Protein AF-A0AAD3GZ61-F1 (afdb_monomer)

Sequence (279 aa):
MMTRSLYNKEYIDSCNPDFYNAEEDMDNTIGTYSTNYALFAVCMFFAIKFASCPTNKKSGNIQQSSKKPALFNKYLIAFFAFTALSFGVAGIGHQILERTSDKARVPIETSSFVLANFASIALMLMIFAFTDIRPKKTLFWKKIVWYLGVIIMVAAIAATIVTNRIIPSSAVNALLQLIAFVLLIFTGKKDVENRFHYNTKIAGFAVTLLSVAVFGGFASACFDYENCFEECPFPLDFNLNAVFHVIYLVGVGILGWSEIVSPSSVFLEDDVSNSEFDA

Secondary structure (DSSP, 8-state):
-----SS-HHHHHH--GGG--GGG-TTSSHHHHHHHHHHHHHHHHHHHHHHHS-TT---TT-----HHHHHHHHHHHHHHHHHHHHHHHHHHHHHHTTSS-HHHHHHHHHHHHHHHHHHHHHHHHHHHHHTT--SSSS-HHHHHHHHHHHHHHHHHHHHHHHH--SHHHHHHHHHHHHHHHHHHHHHGGG-STTHHHHHHHHHHHHHHHHHHHHHHHHHHHHT-TTTTTTT--S-TT--HHHHHHHHHHHHHHHHHHHHHHS-HHHHHHHHHHHHTS--

Radius of gyration: 21.35 Å; Cα contacts (8 Å, |Δi|>4): 319; chains: 1; bounding box: 59×33×68 Å

Mean predicted aligned error: 7.85 Å

InterPro domains:
  IPR054235 Protein of unknown function DUF6962 [PF22285] (34-255)

Foldseek 3Di:
DPFQQLDDVVCLVPVDCVSDDPLSHNCQGPLNLVLLQLLLVLLVVLLCVLVVPPPDPCPPPDPQPQVLLVQLSVLSSQLSNLRNVLSNLSSVLSHCSNPDDPVVNLVSNLSSLLSNLSSLVSLLSSLCSLLVLDCPPDDPVSNVVVVVLVVLSVVLNVCCVVVVDNVVSLVSSLVSLVVSLVSLVVRQPPDDVCNVLSVLLSVLSVLLSVLSCQCVVQVCLLVPSVVSSPVRPDDVSDSSSSVSSVSNSSSVNSNSVSCVVPNSSVVSSVVVVVVVVPD

Solvent-accessible surface area (backbone atoms only — not comparable to full-atom values): 14964 Å² total; per-residue (Å²): 131,83,79,74,63,57,52,54,62,68,20,68,78,62,62,41,73,90,52,62,52,84,85,46,42,67,67,58,35,73,60,32,24,52,36,21,43,51,37,16,53,56,26,38,52,45,19,52,51,58,70,68,50,70,95,68,75,74,60,92,82,66,90,77,84,62,69,58,38,64,53,28,52,51,22,50,28,44,18,26,40,27,40,8,52,12,28,38,40,40,18,50,36,33,62,48,56,73,75,54,64,72,84,66,46,56,63,39,52,52,49,16,52,50,28,44,49,50,13,50,49,21,46,47,53,23,45,26,51,72,68,66,37,34,85,76,94,46,60,72,68,38,30,49,54,44,52,51,53,52,50,54,50,54,49,30,48,52,46,30,70,74,66,75,41,62,64,71,34,50,54,51,47,51,52,49,50,50,51,43,50,53,54,46,70,73,62,62,79,81,49,76,93,52,38,68,51,52,51,40,36,52,48,10,51,50,34,36,52,47,18,52,49,55,40,66,72,41,43,70,34,62,67,26,71,92,61,62,31,73,73,29,93,58,65,82,85,57,59,62,68,30,50,27,39,49,39,29,41,52,9,53,47,38,31,51,51,30,44,71,77,51,48,69,46,59,67,56,54,63,60,55,72,60,60,74,77,78,118

Nearest PDB structures (foldseek):
  8qah-assembly2_B  TM=2.442E-01  e=5.666E+00  synthetic construct

Structure (mmCIF, N/CA/C/O backbone):
data_AF-A0AAD3GZ61-F1
#
_entry.id   AF-A0AAD3GZ61-F1
#
loop_
_atom_site.group_PDB
_atom_site.id
_atom_site.type_symbol
_atom_site.label_atom_id
_atom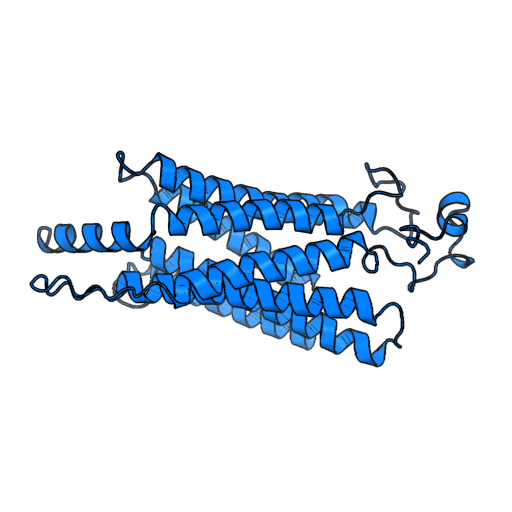_site.label_alt_id
_atom_site.label_comp_id
_atom_site.label_asym_id
_atom_site.label_entity_id
_atom_site.label_seq_id
_atom_site.pdbx_PDB_ins_code
_atom_site.Cartn_x
_atom_site.Cartn_y
_atom_site.Cartn_z
_atom_site.occupancy
_atom_site.B_iso_or_equiv
_atom_site.auth_seq_id
_atom_site.auth_comp_id
_atom_site.auth_asym_id
_atom_site.auth_atom_id
_atom_site.pdbx_PDB_model_num
ATOM 1 N N . MET A 1 1 ? -1.750 -4.654 -30.881 1.00 36.09 1 MET A N 1
ATOM 2 C CA . MET A 1 1 ? -0.757 -4.259 -29.861 1.00 36.09 1 MET A CA 1
ATOM 3 C C . MET A 1 1 ? 0.028 -5.506 -29.528 1.00 36.09 1 MET A C 1
ATOM 5 O O . MET A 1 1 ? -0.598 -6.477 -29.127 1.00 36.09 1 MET A O 1
ATOM 9 N N . MET A 1 2 ? 1.334 -5.528 -29.796 1.00 33.84 2 MET A N 1
ATOM 10 C CA . MET A 1 2 ? 2.179 -6.617 -29.307 1.00 33.84 2 MET A CA 1
ATOM 11 C C . MET A 1 2 ? 2.242 -6.486 -27.785 1.00 33.84 2 MET A C 1
ATOM 13 O O . MET A 1 2 ? 2.539 -5.407 -27.278 1.00 33.84 2 MET A O 1
ATOM 17 N N . THR A 1 3 ? 1.879 -7.540 -27.060 1.00 43.75 3 THR A N 1
ATOM 18 C CA . THR A 1 3 ? 2.156 -7.655 -25.627 1.00 43.75 3 THR A CA 1
ATOM 19 C C . THR A 1 3 ? 3.672 -7.615 -25.474 1.00 43.75 3 THR A C 1
ATOM 21 O O . THR A 1 3 ? 4.335 -8.552 -25.917 1.00 43.75 3 THR A O 1
ATOM 24 N N . ARG A 1 4 ? 4.223 -6.512 -24.946 1.00 41.78 4 ARG A N 1
ATOM 25 C CA . ARG A 1 4 ? 5.653 -6.409 -24.625 1.00 41.78 4 ARG A CA 1
ATOM 26 C C . ARG A 1 4 ? 6.046 -7.643 -23.811 1.00 41.78 4 ARG A C 1
ATOM 28 O O . ARG A 1 4 ? 5.414 -7.928 -22.793 1.00 41.78 4 ARG A O 1
ATOM 35 N N . SER A 1 5 ? 7.033 -8.386 -24.308 1.00 48.53 5 SER A N 1
ATOM 36 C CA . SER A 1 5 ? 7.753 -9.367 -23.499 1.00 48.53 5 SER A CA 1
ATOM 37 C C . SER A 1 5 ? 8.317 -8.622 -22.292 1.00 48.53 5 SER A C 1
ATOM 39 O O . SER A 1 5 ? 8.795 -7.503 -22.456 1.00 48.53 5 SER A O 1
ATOM 41 N N . LEU A 1 6 ? 8.241 -9.210 -21.095 1.00 54.38 6 LEU A N 1
ATOM 42 C CA . LEU A 1 6 ? 8.795 -8.622 -19.864 1.00 54.38 6 LEU A CA 1
ATOM 43 C C . LEU A 1 6 ? 10.321 -8.418 -19.931 1.00 54.38 6 LEU A C 1
ATOM 45 O O . LEU A 1 6 ? 10.886 -7.813 -19.031 1.00 54.38 6 LEU A O 1
ATOM 49 N N . TYR A 1 7 ? 10.964 -8.936 -20.982 1.00 60.16 7 TYR A N 1
ATOM 50 C CA . TYR A 1 7 ? 12.404 -8.945 -21.170 1.00 60.16 7 TYR A CA 1
ATOM 51 C C . TYR A 1 7 ? 12.783 -8.812 -22.639 1.00 60.16 7 TYR A C 1
ATOM 53 O O . TYR A 1 7 ? 12.126 -9.416 -23.507 1.00 60.16 7 TYR A O 1
ATOM 61 N N . ASN A 1 8 ? 13.930 -8.171 -22.877 1.00 68.00 8 ASN A N 1
ATOM 62 C CA . ASN A 1 8 ? 14.708 -8.403 -24.082 1.00 68.00 8 ASN A CA 1
ATOM 63 C C . ASN A 1 8 ? 15.184 -9.860 -24.057 1.00 68.00 8 ASN A C 1
ATOM 65 O O . ASN A 1 8 ? 16.065 -10.235 -23.280 1.00 68.00 8 ASN A O 1
ATOM 69 N N . LYS A 1 9 ? 14.586 -10.699 -24.902 1.00 71.75 9 LYS A N 1
ATOM 70 C CA . LYS A 1 9 ? 14.937 -12.117 -24.975 1.00 71.75 9 LYS A CA 1
ATOM 71 C C . LYS A 1 9 ? 16.412 -12.323 -25.335 1.00 71.75 9 LYS A C 1
ATOM 73 O O . LYS A 1 9 ? 17.028 -13.247 -24.827 1.00 71.75 9 LYS A O 1
ATOM 78 N N . GLU A 1 10 ? 16.995 -11.437 -26.140 1.00 75.50 10 GLU A N 1
ATOM 79 C CA . GLU A 1 10 ? 18.418 -11.500 -26.490 1.00 75.50 10 GLU A CA 1
ATOM 80 C C . GLU A 1 10 ? 19.308 -11.202 -25.280 1.00 75.50 10 GLU A C 1
ATOM 82 O O . GLU A 1 10 ? 20.333 -11.857 -25.103 1.00 75.50 10 GLU A O 1
ATOM 87 N N . TYR A 1 11 ? 18.895 -10.276 -24.410 1.00 75.25 11 TYR A N 1
ATOM 88 C CA . TYR A 1 11 ? 19.586 -10.008 -23.149 1.00 75.25 11 TYR A CA 1
ATOM 89 C C . TYR A 1 11 ? 19.505 -11.199 -22.192 1.00 75.25 11 TYR A C 1
ATOM 91 O O . TYR A 1 11 ? 20.539 -11.616 -21.685 1.00 75.25 11 TYR A O 1
ATOM 99 N N . ILE A 1 12 ? 18.318 -11.794 -22.004 1.00 72.50 12 ILE A N 1
ATOM 100 C CA . ILE A 1 12 ? 18.162 -13.025 -21.209 1.00 72.50 12 ILE A CA 1
ATOM 101 C C . ILE A 1 12 ? 19.075 -14.127 -21.738 1.00 72.50 12 ILE A C 1
ATOM 103 O O . ILE A 1 12 ? 19.827 -14.738 -20.984 1.00 72.50 12 ILE A O 1
ATOM 107 N N . ASP A 1 13 ? 18.959 -14.416 -23.036 1.00 78.00 13 ASP A N 1
ATOM 108 C CA . ASP A 1 13 ? 19.548 -15.618 -23.619 1.00 78.00 13 ASP A CA 1
ATOM 109 C C . ASP A 1 13 ? 21.084 -15.517 -23.650 1.00 78.00 13 ASP A C 1
ATOM 111 O O . ASP A 1 13 ? 21.772 -16.538 -23.682 1.00 78.00 13 ASP A O 1
ATOM 115 N N . SER A 1 14 ? 21.633 -14.296 -23.638 1.00 81.50 14 SER A N 1
ATOM 116 C CA . SER A 1 14 ? 23.075 -14.048 -23.739 1.00 81.50 14 SER A CA 1
ATOM 117 C C . SER A 1 14 ? 23.728 -13.476 -22.483 1.00 81.50 14 SER A C 1
ATOM 119 O O . SER A 1 14 ? 24.957 -13.479 -22.414 1.00 81.50 14 SER A O 1
ATOM 121 N N . CYS A 1 15 ? 22.952 -12.963 -21.520 1.00 78.69 15 CYS A N 1
ATOM 122 C CA . CYS A 1 15 ? 23.453 -12.212 -20.364 1.00 78.69 15 CYS A CA 1
ATOM 123 C C . CYS A 1 15 ? 24.379 -11.037 -20.768 1.00 78.69 15 CYS A C 1
ATOM 125 O O . CYS A 1 15 ? 25.223 -10.591 -19.990 1.00 78.69 15 CYS A O 1
ATOM 127 N N . ASN A 1 16 ? 24.282 -10.536 -22.007 1.00 80.88 16 ASN A N 1
ATOM 128 C CA . ASN A 1 16 ? 25.190 -9.503 -22.493 1.00 80.88 16 ASN A CA 1
ATOM 129 C C . ASN A 1 16 ? 24.620 -8.102 -22.198 1.00 80.88 16 ASN A C 1
ATOM 131 O O . ASN A 1 16 ? 23.601 -7.746 -22.793 1.00 80.88 16 ASN A O 1
ATOM 135 N N . PRO A 1 17 ? 25.280 -7.275 -21.362 1.00 75.44 17 PRO A N 1
ATOM 136 C CA . PRO A 1 17 ? 24.829 -5.920 -21.039 1.00 75.44 17 PRO A CA 1
ATOM 137 C C . PRO A 1 17 ? 24.641 -5.008 -22.259 1.00 75.44 17 PRO A C 1
ATOM 139 O O . PRO A 1 17 ? 23.865 -4.063 -22.172 1.00 75.44 17 PRO A O 1
ATOM 142 N N . ASP A 1 18 ? 25.256 -5.304 -23.408 1.00 78.19 18 ASP A N 1
ATOM 143 C CA . ASP A 1 18 ? 25.029 -4.556 -24.653 1.00 78.19 18 ASP A CA 1
ATOM 144 C C . ASP A 1 18 ? 23.584 -4.674 -25.178 1.00 78.19 18 ASP A C 1
ATOM 146 O O . ASP A 1 18 ? 23.121 -3.805 -25.916 1.00 78.19 18 ASP A O 1
ATOM 150 N N . PHE A 1 19 ? 22.858 -5.732 -24.797 1.00 74.44 19 PHE A N 1
ATOM 151 C CA . PHE A 1 19 ? 21.439 -5.910 -25.124 1.00 74.44 19 PHE A CA 1
ATOM 152 C C . PHE A 1 19 ? 20.500 -5.386 -24.030 1.00 74.44 19 PHE A C 1
ATOM 154 O O . PHE A 1 19 ? 19.278 -5.429 -24.202 1.00 74.44 19 PHE A O 1
ATOM 161 N N . TYR A 1 20 ? 21.032 -4.895 -22.905 1.00 68.50 20 TYR A N 1
ATOM 162 C CA . TYR A 1 20 ? 20.205 -4.312 -21.856 1.00 68.50 20 TYR A CA 1
ATOM 163 C C . TYR A 1 20 ? 19.557 -3.018 -22.356 1.00 68.50 20 TYR A C 1
ATOM 165 O O . TYR A 1 20 ? 20.234 -2.070 -22.757 1.00 68.50 20 TYR A O 1
ATOM 173 N N . ASN A 1 21 ? 18.229 -2.967 -22.291 1.00 66.88 21 ASN A N 1
ATOM 174 C CA . ASN A 1 21 ? 17.459 -1.775 -22.598 1.00 66.88 21 ASN A CA 1
ATOM 175 C C . AS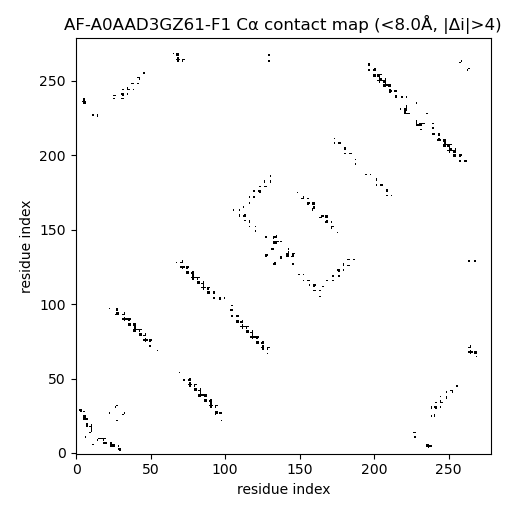N A 1 21 ? 16.613 -1.385 -21.382 1.00 66.88 21 ASN A C 1
ATOM 177 O O . ASN A 1 21 ? 15.625 -2.046 -21.068 1.00 66.88 21 ASN A O 1
ATOM 181 N N . ALA A 1 22 ? 16.965 -0.274 -20.731 1.00 62.12 22 ALA A N 1
ATOM 182 C CA . ALA A 1 22 ? 16.217 0.264 -19.593 1.00 62.12 22 ALA A CA 1
ATOM 183 C C . ALA A 1 22 ? 14.768 0.673 -19.947 1.00 62.12 22 ALA A C 1
ATOM 185 O O . ALA A 1 22 ? 13.943 0.874 -19.058 1.00 62.12 22 ALA A O 1
ATOM 186 N N . GLU A 1 23 ? 14.430 0.801 -21.234 1.00 57.06 23 GLU A N 1
ATOM 187 C CA . GLU A 1 23 ? 13.058 1.052 -21.697 1.00 57.06 23 GLU A CA 1
ATOM 188 C C . GLU A 1 23 ? 12.176 -0.214 -21.711 1.00 57.06 23 GLU A C 1
ATOM 190 O O . GLU A 1 23 ? 10.945 -0.111 -21.822 1.00 57.06 23 GLU A O 1
ATOM 195 N N . GLU A 1 24 ? 12.789 -1.396 -21.586 1.00 58.47 24 GLU A N 1
ATOM 196 C CA . GLU A 1 24 ? 12.140 -2.714 -21.492 1.00 58.47 24 GLU A CA 1
ATOM 197 C C . GLU A 1 24 ? 12.058 -3.234 -20.046 1.00 58.47 24 GLU A C 1
ATOM 199 O O . GLU A 1 24 ? 11.751 -4.400 -19.820 1.00 58.47 24 GLU A O 1
ATOM 204 N N . ASP A 1 25 ? 12.295 -2.356 -19.068 1.00 63.78 25 ASP A N 1
ATOM 205 C CA . ASP A 1 25 ? 12.230 -2.659 -17.637 1.00 63.78 25 ASP A CA 1
ATOM 206 C C . ASP A 1 25 ? 10.854 -3.232 -17.226 1.00 63.78 25 ASP A C 1
ATOM 208 O O . ASP A 1 25 ? 9.797 -2.775 -17.690 1.00 63.78 25 ASP A O 1
ATOM 212 N N . MET A 1 26 ? 10.868 -4.227 -16.330 1.00 57.66 26 MET A N 1
ATOM 213 C CA . MET A 1 26 ? 9.722 -5.071 -15.939 1.00 57.66 26 MET A CA 1
ATOM 214 C C . MET A 1 26 ? 8.506 -4.289 -15.419 1.00 57.66 26 MET A C 1
ATOM 216 O O . MET A 1 26 ? 7.360 -4.758 -15.442 1.00 57.66 26 MET A O 1
ATOM 220 N N . ASP A 1 27 ? 8.749 -3.067 -14.964 1.00 65.06 27 ASP A N 1
ATOM 221 C CA . ASP A 1 27 ? 7.741 -2.171 -14.426 1.00 65.06 27 ASP A CA 1
ATOM 222 C C . ASP A 1 27 ? 6.797 -1.603 -15.500 1.00 65.06 27 ASP A C 1
ATOM 224 O O . ASP A 1 27 ? 5.652 -1.268 -15.198 1.00 65.06 27 ASP A O 1
ATOM 228 N N . ASN A 1 28 ? 7.189 -1.576 -16.776 1.00 72.31 28 ASN A N 1
ATOM 229 C CA . ASN A 1 28 ? 6.411 -0.937 -17.847 1.00 72.31 28 ASN A CA 1
ATOM 230 C C . ASN A 1 28 ? 5.624 -1.937 -18.708 1.00 72.31 28 ASN A C 1
ATOM 232 O O . ASN A 1 28 ? 5.623 -1.863 -19.939 1.00 72.31 28 ASN A O 1
ATOM 236 N N . THR A 1 29 ? 4.933 -2.884 -18.068 1.00 80.38 29 THR A N 1
ATOM 237 C CA . THR A 1 29 ? 4.112 -3.882 -18.774 1.00 80.38 29 THR A CA 1
ATOM 238 C C . THR A 1 29 ? 2.615 -3.696 -18.571 1.00 80.38 29 THR A C 1
ATOM 240 O O . THR A 1 29 ? 2.153 -3.056 -17.623 1.00 80.38 29 THR A O 1
ATOM 243 N N . ILE A 1 30 ? 1.836 -4.329 -19.460 1.00 84.81 30 ILE A N 1
ATOM 244 C CA . ILE A 1 30 ? 0.367 -4.346 -19.399 1.00 84.81 30 ILE A CA 1
ATOM 245 C C . ILE A 1 30 ? -0.133 -4.846 -18.049 1.00 84.81 30 ILE A C 1
ATOM 247 O O . ILE A 1 30 ? -1.062 -4.264 -17.488 1.00 84.81 30 ILE A O 1
ATOM 251 N N . GLY A 1 31 ? 0.508 -5.881 -17.502 1.00 86.94 31 GLY A N 1
ATOM 252 C CA . GLY A 1 31 ? 0.185 -6.401 -16.177 1.00 86.94 31 GLY A CA 1
ATOM 253 C C . GLY A 1 31 ? 0.352 -5.342 -15.089 1.00 86.94 31 GLY A C 1
ATOM 254 O O . GLY A 1 31 ? -0.554 -5.151 -14.275 1.00 86.94 31 GLY A O 1
ATOM 255 N N . THR A 1 32 ? 1.459 -4.597 -15.108 1.00 88.69 32 THR A N 1
ATOM 256 C CA . THR A 1 32 ? 1.764 -3.592 -14.085 1.00 88.69 32 THR A CA 1
ATOM 257 C C . THR A 1 32 ? 0.771 -2.433 -14.106 1.00 88.69 32 THR A C 1
ATOM 259 O O . THR A 1 32 ? 0.150 -2.151 -13.079 1.00 88.69 32 THR A O 1
ATOM 262 N N . TYR A 1 33 ? 0.536 -1.776 -15.249 1.00 89.88 33 TYR A N 1
ATOM 263 C CA . TYR A 1 33 ? -0.410 -0.650 -15.264 1.00 89.88 33 TYR A CA 1
ATOM 264 C C . TYR A 1 33 ? -1.871 -1.100 -15.092 1.00 89.88 33 TYR A C 1
ATOM 266 O O . TYR A 1 33 ? -2.660 -0.396 -14.464 1.00 89.88 33 TYR A O 1
ATOM 274 N N . SER A 1 34 ? -2.252 -2.292 -15.572 1.00 93.19 34 SER A N 1
ATOM 275 C CA . SER A 1 34 ? -3.622 -2.803 -15.389 1.00 93.19 34 SER A CA 1
ATOM 276 C C . SER A 1 34 ? -3.926 -3.085 -13.919 1.00 93.19 34 SER A C 1
ATOM 278 O O . SER A 1 34 ? -5.001 -2.743 -13.424 1.00 93.19 34 SER A O 1
ATOM 280 N N . THR A 1 35 ? -2.970 -3.675 -13.198 1.00 95.69 35 THR A N 1
ATOM 281 C CA . THR A 1 35 ? -3.117 -3.946 -11.761 1.00 95.69 35 THR A CA 1
ATOM 282 C C . THR A 1 35 ? -3.093 -2.662 -10.924 1.00 95.69 35 THR A C 1
ATOM 284 O O . THR A 1 35 ? -3.893 -2.535 -9.996 1.00 95.69 35 THR A O 1
ATOM 287 N N . ASN A 1 36 ? -2.296 -1.660 -11.315 1.00 95.94 36 ASN A N 1
ATOM 288 C CA . ASN A 1 36 ? -2.371 -0.294 -10.779 1.00 95.94 36 ASN A CA 1
ATOM 289 C C . ASN A 1 36 ? -3.783 0.310 -10.922 1.00 95.94 36 ASN A C 1
ATOM 291 O O . ASN A 1 36 ? -4.359 0.804 -9.950 1.00 95.94 36 ASN A O 1
ATOM 295 N N . TYR A 1 37 ? -4.387 0.240 -12.113 1.00 97.19 37 TYR A N 1
ATOM 296 C CA . TYR A 1 37 ? -5.737 0.773 -12.333 1.00 97.19 37 TYR A CA 1
ATOM 297 C C . TYR A 1 37 ? -6.824 0.003 -11.579 1.00 97.19 37 TYR A C 1
ATOM 299 O O . TYR A 1 37 ? -7.783 0.614 -11.100 1.00 97.19 37 TYR A O 1
ATOM 307 N N . ALA A 1 38 ? -6.676 -1.314 -11.417 1.00 98.00 38 ALA A N 1
ATOM 308 C CA . ALA A 1 38 ? -7.566 -2.101 -10.568 1.00 98.00 38 ALA A CA 1
ATOM 309 C C . ALA A 1 38 ? -7.504 -1.641 -9.100 1.00 98.00 38 ALA A C 1
ATOM 311 O O . ALA A 1 38 ? -8.551 -1.437 -8.480 1.00 98.00 38 ALA A O 1
ATOM 312 N N . LEU A 1 39 ? -6.300 -1.397 -8.568 1.00 98.12 39 LEU A N 1
ATOM 313 C CA . LEU A 1 39 ? -6.109 -0.808 -7.239 1.00 98.12 39 LEU A CA 1
ATOM 314 C C . LEU A 1 39 ? -6.735 0.582 -7.130 1.00 98.12 39 LEU A C 1
ATOM 316 O O . LEU A 1 39 ? -7.491 0.832 -6.190 1.00 98.12 39 LEU A O 1
ATOM 320 N N . PHE A 1 40 ? -6.501 1.456 -8.114 1.00 98.38 40 PHE A N 1
ATOM 321 C CA . PHE A 1 40 ? -7.151 2.765 -8.185 1.00 98.38 40 PHE A CA 1
ATOM 322 C C . PHE A 1 40 ? -8.675 2.640 -8.081 1.00 98.38 40 PHE A C 1
ATOM 324 O O . PHE A 1 40 ? -9.284 3.274 -7.220 1.00 98.38 40 PHE A O 1
ATOM 331 N N . ALA A 1 41 ? -9.294 1.798 -8.912 1.00 98.44 41 ALA A N 1
ATOM 332 C CA . ALA A 1 41 ? -10.745 1.656 -8.969 1.00 98.44 41 ALA A CA 1
ATOM 333 C C . ALA A 1 41 ? -11.333 1.114 -7.657 1.00 98.44 41 ALA A C 1
ATOM 335 O O . ALA A 1 41 ? -12.291 1.682 -7.127 1.00 98.44 41 ALA A O 1
ATOM 336 N N . VAL A 1 42 ? -10.746 0.046 -7.106 1.00 98.38 42 VAL A N 1
ATOM 337 C CA . VAL A 1 42 ? -11.229 -0.588 -5.871 1.00 98.38 42 VAL A CA 1
ATOM 338 C C . VAL A 1 42 ? -11.059 0.339 -4.669 1.00 98.38 42 VAL A C 1
ATOM 340 O O . VAL A 1 42 ? -12.001 0.532 -3.897 1.00 98.38 42 VAL A O 1
ATOM 343 N N . CYS A 1 43 ? -9.897 0.973 -4.517 1.00 98.50 43 CYS A N 1
ATOM 344 C CA . CYS A 1 43 ? -9.672 1.900 -3.413 1.00 98.50 43 CYS A CA 1
ATOM 345 C C . CYS A 1 43 ? -10.533 3.165 -3.545 1.00 98.50 43 CYS A C 1
ATOM 347 O O . CYS A 1 43 ? -11.094 3.622 -2.550 1.00 98.50 43 CYS A O 1
ATOM 349 N N . MET A 1 44 ? -10.724 3.695 -4.758 1.00 98.44 44 MET A N 1
ATOM 350 C CA . MET A 1 44 ? -11.611 4.839 -4.987 1.00 98.44 44 MET A CA 1
ATOM 351 C C . MET A 1 44 ? -13.066 4.498 -4.647 1.00 98.44 44 MET A C 1
ATOM 353 O O . MET A 1 44 ? -13.746 5.287 -3.989 1.00 98.44 44 MET A O 1
ATOM 357 N N . PHE A 1 45 ? -13.535 3.304 -5.027 1.00 98.00 45 PHE A N 1
ATOM 358 C CA . PHE A 1 45 ? -14.859 2.810 -4.648 1.00 98.00 45 PHE A CA 1
ATOM 359 C C . PHE A 1 45 ? -15.052 2.828 -3.126 1.00 98.00 45 PHE A C 1
ATOM 361 O O . PHE A 1 45 ? -16.038 3.391 -2.643 1.00 98.00 45 PHE A O 1
ATOM 368 N N . PHE A 1 46 ? -14.105 2.279 -2.360 1.00 97.56 46 PHE A N 1
ATOM 369 C CA . PHE A 1 46 ? -14.182 2.286 -0.898 1.00 97.56 46 PHE A CA 1
ATOM 370 C C . PHE A 1 46 ? -14.124 3.702 -0.315 1.00 97.56 46 PHE A C 1
ATOM 372 O O . PHE A 1 46 ? -14.935 4.031 0.550 1.00 97.56 46 PHE A O 1
ATOM 379 N N . ALA A 1 47 ? -13.238 4.569 -0.816 1.00 97.06 47 ALA A N 1
ATOM 380 C CA . ALA A 1 47 ? -13.155 5.961 -0.375 1.00 97.06 47 ALA A CA 1
ATOM 381 C C . ALA A 1 47 ? -14.497 6.694 -0.550 1.00 97.06 47 ALA A C 1
ATOM 383 O O . ALA A 1 47 ? -14.999 7.302 0.397 1.00 97.06 47 ALA A O 1
ATOM 384 N N . ILE A 1 48 ? -15.117 6.576 -1.731 1.00 96.50 48 ILE A N 1
ATOM 385 C CA . ILE A 1 48 ? -16.434 7.158 -2.024 1.00 96.50 48 ILE A CA 1
ATOM 386 C C . ILE A 1 48 ? -17.505 6.535 -1.130 1.00 96.50 48 ILE A C 1
ATOM 388 O O . ILE A 1 48 ? -18.332 7.259 -0.572 1.00 96.50 48 ILE A O 1
ATOM 392 N N . LYS A 1 49 ? -17.496 5.207 -0.961 1.00 94.62 49 LYS A N 1
ATOM 393 C CA . LYS A 1 49 ? -18.472 4.495 -0.130 1.00 94.62 49 LYS A CA 1
ATOM 394 C C . LYS A 1 49 ? -18.435 4.979 1.319 1.00 94.62 49 LYS A C 1
ATOM 396 O O . LYS A 1 49 ? -19.488 5.293 1.870 1.00 94.62 49 LYS A O 1
ATOM 401 N N . PHE A 1 50 ? -17.250 5.094 1.914 1.00 92.75 50 PHE A N 1
ATOM 402 C CA . PHE A 1 50 ? -17.091 5.574 3.288 1.00 92.75 50 PHE A CA 1
ATOM 403 C C . PHE A 1 50 ? -17.376 7.071 3.430 1.00 92.75 50 PHE A C 1
ATOM 405 O O . PHE A 1 50 ? -17.948 7.478 4.438 1.00 92.75 50 PHE A O 1
ATOM 412 N N . ALA A 1 51 ? -17.053 7.886 2.421 1.00 91.94 51 ALA A N 1
ATOM 413 C CA . ALA A 1 51 ? -17.405 9.306 2.409 1.00 91.94 51 ALA A CA 1
ATOM 414 C C . ALA A 1 51 ? -18.921 9.544 2.269 1.00 91.94 51 ALA A C 1
ATOM 416 O O . ALA A 1 51 ? -19.449 10.504 2.826 1.00 91.94 51 ALA A O 1
ATOM 417 N N . SER A 1 52 ? -19.617 8.667 1.540 1.00 89.25 52 SER A N 1
ATOM 418 C CA . SER A 1 52 ? -21.054 8.787 1.253 1.00 89.25 52 SER A CA 1
ATOM 419 C C . SER A 1 52 ? -21.943 8.165 2.327 1.00 89.25 52 SER A C 1
ATOM 421 O O . SER A 1 52 ? -23.126 8.491 2.395 1.00 89.25 52 SER A O 1
ATOM 423 N N . CYS A 1 53 ? -21.413 7.266 3.160 1.00 79.00 53 CYS A N 1
ATOM 424 C CA . CYS A 1 53 ? -22.130 6.741 4.317 1.00 79.00 53 CYS A CA 1
ATOM 425 C C . CYS A 1 53 ? -22.188 7.826 5.406 1.00 79.00 53 CYS A C 1
ATOM 427 O O . CYS A 1 53 ? -21.163 8.122 6.026 1.00 79.00 53 CYS A O 1
ATOM 429 N N . PRO A 1 54 ? -23.360 8.428 5.686 1.00 60.47 54 PRO A N 1
ATOM 430 C CA . PRO A 1 54 ? -23.459 9.436 6.722 1.00 60.47 54 PRO A CA 1
ATOM 431 C C . PRO A 1 54 ? -23.231 8.751 8.067 1.00 60.47 54 PRO A C 1
ATOM 433 O O . PRO A 1 54 ? -24.083 8.011 8.551 1.00 60.47 54 PRO A O 1
ATOM 436 N N . THR A 1 55 ? -22.116 9.064 8.716 1.00 57.84 55 THR A N 1
ATOM 437 C CA . THR A 1 55 ? -21.796 8.677 10.102 1.00 57.84 55 THR A CA 1
ATOM 438 C C . THR A 1 55 ? -22.731 9.311 11.140 1.00 57.84 55 THR A C 1
ATOM 440 O O . THR A 1 55 ? -22.506 9.190 12.334 1.00 57.84 55 THR A O 1
ATOM 443 N N . ASN A 1 56 ? -23.785 9.995 10.687 1.00 46.50 56 ASN A N 1
ATOM 444 C CA . ASN A 1 56 ? -24.701 10.803 11.476 1.00 46.50 56 ASN A CA 1
ATOM 445 C C . ASN A 1 56 ? -26.147 10.633 10.988 1.00 46.50 56 ASN A C 1
ATOM 447 O O . ASN A 1 56 ? -26.848 11.620 10.746 1.00 46.50 56 ASN A O 1
ATOM 451 N N . LYS A 1 57 ? -26.657 9.400 10.878 1.00 44.03 57 LYS A N 1
ATOM 452 C CA . LYS A 1 57 ? -28.101 9.253 11.100 1.00 44.03 57 LYS A CA 1
ATOM 453 C C . LYS A 1 57 ? -28.326 9.478 12.590 1.00 44.03 57 LYS A C 1
ATOM 455 O O . LYS A 1 57 ? -28.187 8.562 13.389 1.00 44.03 57 LYS A O 1
ATOM 460 N N . LYS A 1 58 ? -28.634 10.734 12.936 1.00 42.94 58 LYS A N 1
ATOM 461 C CA . LYS A 1 58 ? -29.266 11.131 14.195 1.00 42.94 58 LYS A CA 1
ATOM 462 C C . LYS A 1 58 ? -30.505 10.251 14.384 1.00 42.94 58 LYS A C 1
ATOM 464 O O . LYS A 1 58 ? -31.586 10.607 13.923 1.00 42.94 58 LYS A O 1
ATOM 469 N N . SER A 1 59 ? -30.347 9.084 14.999 1.00 41.69 59 SER A N 1
ATOM 470 C CA . SER A 1 59 ? -31.479 8.368 15.567 1.00 41.69 59 SER A CA 1
ATOM 471 C C . SER A 1 59 ? -31.956 9.238 16.724 1.00 41.69 59 SER A C 1
ATOM 473 O O . SER A 1 59 ? -31.186 9.553 17.632 1.00 41.69 59 SER A O 1
ATOM 475 N N . GLY A 1 60 ? -33.162 9.774 16.581 1.00 42.44 60 GLY A N 1
ATOM 476 C CA . GLY A 1 60 ? -33.603 11.040 17.159 1.00 42.44 60 GLY A CA 1
ATOM 477 C C . GLY A 1 60 ? -33.785 11.111 18.673 1.00 42.44 60 GLY A C 1
ATOM 478 O O . GLY A 1 60 ? -34.665 11.850 19.077 1.00 42.44 60 GLY A O 1
ATOM 479 N N . ASN A 1 61 ? -33.012 10.402 19.503 1.00 42.03 61 ASN A N 1
ATOM 480 C CA . ASN A 1 61 ? -33.059 10.581 20.962 1.00 42.03 61 ASN A CA 1
ATOM 481 C C . ASN A 1 61 ? -31.809 10.151 21.754 1.00 42.03 61 ASN A C 1
ATOM 483 O O . ASN A 1 61 ? -31.843 10.202 22.979 1.00 42.03 61 ASN A O 1
ATOM 487 N N . ILE A 1 62 ? -30.692 9.780 21.116 1.00 47.16 62 ILE A N 1
ATOM 488 C CA . ILE A 1 62 ? -29.452 9.473 21.851 1.00 47.16 62 ILE A CA 1
ATOM 489 C C . ILE A 1 62 ? -28.367 10.444 21.404 1.00 47.16 62 ILE A C 1
ATOM 491 O O . ILE A 1 62 ? -27.827 10.376 20.303 1.00 47.16 62 ILE A O 1
ATOM 495 N N . GLN A 1 63 ? -28.082 11.402 22.279 1.00 41.56 63 GLN A N 1
ATOM 496 C CA . GLN A 1 63 ? -27.052 12.420 22.134 1.00 41.56 63 GLN A CA 1
ATOM 497 C C . GLN A 1 63 ? -25.660 11.789 22.348 1.00 41.56 63 GLN A C 1
ATOM 499 O O . GLN A 1 63 ? -24.918 12.188 23.237 1.00 41.56 63 GLN A O 1
ATOM 504 N N . GLN A 1 64 ? -25.291 10.772 21.562 1.00 43.62 64 GLN A N 1
ATOM 505 C CA . GLN A 1 64 ? -23.978 10.132 21.674 1.00 43.62 64 GLN A CA 1
ATOM 506 C C . GLN A 1 64 ? -22.920 10.957 20.932 1.00 43.62 64 GLN A C 1
ATOM 508 O O . GLN A 1 64 ? -22.654 10.832 19.740 1.00 43.62 64 GLN A O 1
ATOM 513 N N . SER A 1 65 ? -22.322 11.866 21.698 1.00 43.81 65 SER A N 1
ATOM 514 C CA . SER A 1 65 ? -21.198 12.735 21.349 1.00 43.81 65 SER A CA 1
ATOM 515 C C . SER A 1 65 ? -19.864 11.962 21.315 1.00 43.81 65 SER A C 1
ATOM 517 O O . SER A 1 65 ? -18.902 12.304 22.012 1.00 43.81 65 SER A O 1
ATOM 519 N N . SER A 1 66 ? -19.751 10.922 20.493 1.00 50.53 66 SER A N 1
ATOM 520 C CA . SER A 1 66 ? -18.482 10.209 20.335 1.00 50.53 66 SER A CA 1
ATOM 521 C C . SER A 1 66 ? -17.649 10.831 19.203 1.00 50.53 66 SER A C 1
ATOM 523 O O . SER A 1 66 ? -17.882 10.608 18.020 1.00 50.53 66 SER A O 1
ATOM 525 N N . LYS A 1 67 ? -16.622 11.633 19.536 1.00 58.06 67 LYS A N 1
ATOM 526 C CA . LYS A 1 67 ? -15.645 12.150 18.542 1.00 58.06 67 LYS A CA 1
ATOM 527 C C . LYS A 1 67 ? -14.731 11.047 17.967 1.00 58.06 67 LYS A C 1
ATOM 529 O O . LYS A 1 67 ? -14.016 11.300 16.998 1.00 58.06 67 LYS A O 1
ATOM 534 N N . LYS A 1 68 ? -14.701 9.852 18.579 1.00 58.56 68 LYS A N 1
ATOM 535 C CA . LYS A 1 68 ? -13.821 8.724 18.215 1.00 58.56 68 LYS A CA 1
ATOM 536 C C . LYS A 1 68 ? -14.129 8.122 16.823 1.00 58.56 68 LYS A C 1
ATOM 538 O O . LYS A 1 68 ? -13.199 8.099 16.013 1.00 58.56 68 LYS A O 1
ATOM 543 N N . PRO A 1 69 ? -15.370 7.711 16.499 1.00 62.91 69 PRO A N 1
ATOM 544 C CA . PRO A 1 69 ? -15.723 7.139 15.196 1.00 62.91 69 PRO A CA 1
ATOM 545 C C . PRO A 1 69 ? -15.517 8.129 14.043 1.00 62.91 69 PRO A C 1
ATOM 547 O O . PRO A 1 69 ? -15.074 7.749 12.960 1.00 62.91 69 PRO A O 1
ATOM 550 N N . ALA A 1 70 ? -15.727 9.426 14.292 1.00 75.81 70 ALA A N 1
ATOM 551 C CA . ALA A 1 70 ? -15.504 10.468 13.294 1.00 75.81 70 ALA A CA 1
ATOM 552 C C . ALA A 1 70 ? -14.028 10.615 12.881 1.00 75.81 70 ALA A C 1
ATOM 554 O O . ALA A 1 70 ? -13.752 10.976 11.740 1.00 75.81 70 ALA A O 1
ATOM 555 N N . LEU A 1 71 ? -13.073 10.366 13.786 1.00 82.94 71 LEU A N 1
ATOM 556 C CA . LEU A 1 71 ? -11.646 10.468 13.470 1.00 82.94 71 LEU A CA 1
ATOM 557 C C . LEU A 1 71 ? -11.132 9.216 12.745 1.00 82.94 71 LEU A C 1
ATOM 559 O O . LEU A 1 71 ? -10.412 9.351 11.760 1.00 82.94 71 LEU A O 1
ATOM 563 N N . PHE A 1 72 ? -11.549 8.023 13.184 1.00 87.94 72 PHE A N 1
ATOM 564 C CA . PHE A 1 72 ? -11.231 6.763 12.503 1.00 87.94 72 PHE A CA 1
ATOM 565 C C . PHE A 1 72 ? -11.696 6.789 11.039 1.00 87.94 72 PHE A C 1
ATOM 567 O O . PHE A 1 72 ? -10.889 6.580 10.137 1.00 87.94 72 PHE A O 1
ATOM 574 N N . ASN A 1 73 ? -12.958 7.162 10.794 1.00 89.12 73 ASN A N 1
ATOM 575 C CA . ASN A 1 73 ? -13.518 7.196 9.440 1.00 89.12 73 ASN A CA 1
ATOM 576 C C . ASN A 1 73 ? -12.805 8.199 8.524 1.00 89.12 73 ASN A C 1
ATOM 578 O O . ASN A 1 73 ? -12.624 7.925 7.342 1.00 89.12 73 ASN A O 1
ATOM 582 N N . LYS A 1 74 ? -12.329 9.334 9.057 1.00 91.88 74 LYS A N 1
ATOM 583 C CA . LYS A 1 74 ? -11.512 10.281 8.280 1.00 91.88 74 LYS A CA 1
ATOM 584 C C . LYS A 1 74 ? -10.209 9.648 7.799 1.00 91.88 74 LYS A C 1
ATOM 586 O O . LYS A 1 74 ? -9.847 9.831 6.640 1.00 91.88 74 LYS A O 1
ATOM 591 N N . TYR A 1 75 ? -9.517 8.916 8.669 1.00 93.81 75 TYR A N 1
ATOM 592 C CA . TYR A 1 75 ? -8.271 8.246 8.302 1.00 93.81 75 TYR A CA 1
ATOM 593 C C . TYR A 1 75 ? -8.501 7.052 7.373 1.00 93.81 75 TYR A C 1
ATOM 595 O O . TYR A 1 75 ? -7.721 6.870 6.446 1.00 93.81 75 TYR A O 1
ATOM 603 N N . LEU A 1 76 ? -9.601 6.314 7.543 1.00 94.44 76 LEU A N 1
ATOM 604 C CA . LEU A 1 76 ? -10.015 5.253 6.622 1.00 94.44 76 LEU A CA 1
ATOM 605 C C . LEU A 1 76 ? -10.253 5.799 5.202 1.00 94.44 76 LEU A C 1
ATOM 607 O O . LEU A 1 76 ? -9.697 5.280 4.237 1.00 94.44 76 LEU A O 1
ATOM 611 N N . ILE A 1 77 ? -11.027 6.885 5.074 1.00 95.75 77 ILE A N 1
ATOM 612 C CA . ILE A 1 77 ? -11.274 7.550 3.783 1.00 95.75 77 ILE A CA 1
ATOM 613 C C . ILE A 1 77 ? -9.956 8.040 3.178 1.00 95.75 77 ILE A C 1
ATOM 615 O O . ILE A 1 77 ? -9.698 7.798 2.002 1.00 95.75 77 ILE A O 1
ATOM 619 N N . ALA A 1 78 ? -9.112 8.702 3.977 1.00 96.69 78 ALA A N 1
ATOM 620 C CA . ALA A 1 78 ? -7.821 9.200 3.518 1.00 96.69 78 ALA A CA 1
ATOM 621 C C . ALA A 1 78 ? -6.904 8.066 3.036 1.00 96.69 78 ALA A C 1
ATOM 623 O O . ALA A 1 78 ? -6.293 8.200 1.981 1.00 96.69 78 ALA A O 1
ATOM 624 N N . PHE A 1 79 ? -6.845 6.941 3.755 1.00 96.31 79 PHE A N 1
ATOM 625 C CA . PHE A 1 79 ? -6.064 5.768 3.361 1.00 96.31 79 PHE A CA 1
ATOM 626 C C . PHE A 1 79 ? -6.477 5.271 1.976 1.00 96.31 79 PHE A C 1
ATOM 628 O O . PHE A 1 79 ? -5.636 5.191 1.081 1.00 96.31 79 PHE A O 1
ATOM 635 N N . PHE A 1 80 ? -7.768 5.008 1.768 1.00 98.00 80 PHE A N 1
ATOM 636 C CA . PHE A 1 80 ? -8.261 4.531 0.479 1.00 98.00 80 PHE A CA 1
ATOM 637 C C . PHE A 1 80 ? -8.098 5.571 -0.635 1.00 98.00 80 PHE A C 1
ATOM 639 O O . PHE A 1 80 ? -7.697 5.214 -1.739 1.00 98.00 80 PHE A O 1
ATOM 646 N N . ALA A 1 81 ? -8.334 6.855 -0.357 1.00 98.25 81 ALA A N 1
ATOM 647 C CA . ALA A 1 81 ? -8.177 7.918 -1.346 1.00 98.25 81 ALA A CA 1
ATOM 648 C C . ALA A 1 81 ? -6.715 8.090 -1.789 1.00 98.25 81 ALA A C 1
ATOM 650 O O . ALA A 1 81 ? -6.440 8.132 -2.987 1.00 98.25 81 ALA A O 1
ATOM 651 N N . PHE A 1 82 ? -5.766 8.149 -0.849 1.00 98.00 82 PHE A N 1
ATOM 652 C CA . PHE A 1 82 ? -4.345 8.274 -1.180 1.00 98.00 82 PHE A CA 1
ATOM 653 C C . PHE A 1 82 ? -3.790 7.013 -1.840 1.00 98.00 82 PHE A C 1
ATOM 655 O O . PHE A 1 82 ? -3.006 7.132 -2.776 1.00 98.00 82 PHE A O 1
ATOM 662 N N . THR A 1 83 ? -4.239 5.826 -1.415 1.00 97.25 83 THR A N 1
ATOM 663 C CA . THR A 1 83 ? -3.895 4.561 -2.082 1.00 97.25 83 THR A CA 1
ATOM 664 C C . THR A 1 83 ? -4.379 4.587 -3.526 1.00 97.25 83 THR A C 1
ATOM 666 O O . THR A 1 83 ? -3.590 4.354 -4.436 1.00 97.25 83 THR A O 1
ATOM 669 N N . ALA A 1 84 ? -5.645 4.960 -3.751 1.00 98.31 84 ALA A N 1
ATOM 670 C CA . ALA A 1 84 ? -6.194 5.066 -5.093 1.00 98.31 84 ALA A CA 1
ATOM 671 C C . ALA A 1 84 ? -5.354 6.017 -5.949 1.00 98.31 84 ALA A C 1
ATOM 673 O O . ALA A 1 84 ? -4.833 5.607 -6.979 1.00 98.31 84 ALA A O 1
ATOM 674 N N . LEU A 1 85 ? -5.159 7.259 -5.499 1.00 98.25 85 LEU A N 1
ATOM 675 C CA . LEU A 1 85 ? -4.389 8.259 -6.240 1.00 98.25 85 LEU A CA 1
ATOM 676 C C . LEU A 1 85 ? -2.948 7.810 -6.512 1.00 98.25 85 LEU A C 1
ATOM 678 O O . LEU A 1 85 ? -2.462 8.029 -7.615 1.00 98.25 85 LEU A O 1
ATOM 682 N N . SER A 1 86 ? -2.284 7.166 -5.548 1.00 96.69 86 SER A N 1
ATOM 683 C CA . SER A 1 86 ? -0.925 6.642 -5.714 1.00 96.69 86 SER A CA 1
ATOM 684 C C . SER A 1 86 ? -0.845 5.644 -6.871 1.00 96.69 86 SER A C 1
ATOM 686 O O . SER A 1 86 ? -0.118 5.897 -7.832 1.00 96.69 86 SER A O 1
ATOM 688 N N . PHE A 1 87 ? -1.661 4.583 -6.841 1.00 96.81 87 PHE A N 1
ATOM 689 C CA . PHE A 1 87 ? -1.685 3.567 -7.900 1.00 96.81 87 PHE A CA 1
ATOM 690 C C . PHE A 1 87 ? -2.259 4.106 -9.222 1.00 96.81 87 PHE A C 1
ATOM 692 O O . PHE A 1 87 ? -1.852 3.682 -10.296 1.00 96.81 87 PHE A O 1
ATOM 699 N N . GLY A 1 88 ? -3.154 5.096 -9.187 1.00 97.31 88 GLY A N 1
ATOM 700 C CA . GLY A 1 88 ? -3.642 5.768 -10.395 1.00 97.31 88 GLY A CA 1
ATOM 701 C C . GLY A 1 88 ? -2.543 6.561 -11.108 1.00 97.31 88 GLY A C 1
ATOM 702 O O . GLY A 1 88 ? -2.384 6.444 -12.322 1.00 97.31 88 GLY A O 1
ATOM 703 N N . VAL A 1 89 ? -1.756 7.336 -10.352 1.00 95.69 89 VAL A N 1
ATOM 704 C CA . VAL A 1 89 ? -0.607 8.090 -10.879 1.00 95.69 89 VAL A CA 1
ATOM 705 C C . VAL A 1 89 ? 0.493 7.140 -11.351 1.00 95.69 89 VAL A C 1
ATOM 707 O O . VAL A 1 89 ? 1.023 7.350 -12.438 1.00 95.69 89 VAL A O 1
ATOM 710 N N . ALA A 1 90 ? 0.794 6.078 -10.598 1.00 93.06 90 ALA A N 1
ATOM 711 C CA . ALA A 1 90 ? 1.754 5.054 -11.013 1.00 93.06 90 ALA A CA 1
ATOM 712 C C . ALA A 1 90 ? 1.303 4.324 -12.290 1.00 93.06 90 ALA A C 1
ATOM 714 O O . ALA A 1 90 ? 2.098 4.165 -13.210 1.00 93.06 90 ALA A O 1
ATOM 715 N N . GLY A 1 91 ? 0.018 3.973 -12.415 1.00 93.50 91 GLY A N 1
ATOM 716 C CA . GLY A 1 91 ? -0.542 3.387 -13.637 1.00 93.50 91 GLY A CA 1
ATOM 717 C C . GLY A 1 91 ? -0.386 4.297 -14.859 1.00 93.50 91 GLY A C 1
ATOM 718 O O . GLY A 1 91 ? 0.060 3.840 -15.908 1.00 93.50 91 GLY A O 1
ATOM 719 N N . ILE A 1 92 ? -0.673 5.598 -14.707 1.00 91.75 92 ILE A N 1
ATOM 720 C CA . ILE A 1 92 ? -0.417 6.604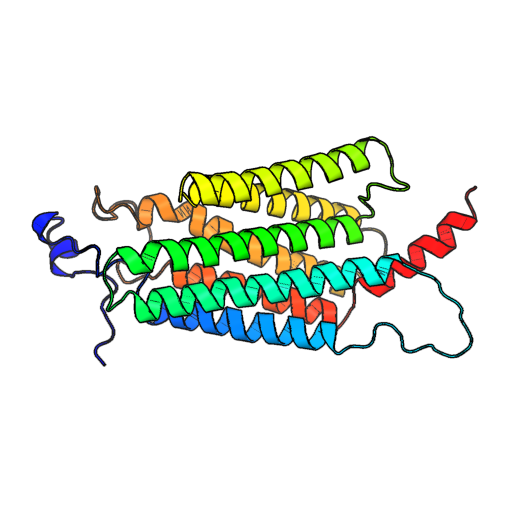 -15.753 1.00 91.75 92 ILE A CA 1
ATOM 721 C C . ILE A 1 92 ? 1.079 6.682 -16.070 1.00 91.75 92 ILE A C 1
ATOM 723 O O . ILE A 1 92 ? 1.438 6.740 -17.243 1.00 91.75 92 ILE A O 1
ATOM 727 N N . GLY A 1 93 ? 1.938 6.659 -15.048 1.00 89.00 93 GLY A N 1
ATOM 728 C CA . GLY A 1 93 ? 3.387 6.581 -15.198 1.00 89.00 93 GLY A CA 1
ATOM 729 C C . GLY A 1 93 ? 3.777 5.409 -16.086 1.00 89.00 93 GLY A C 1
ATOM 730 O O . GLY A 1 93 ? 4.225 5.625 -17.201 1.00 89.00 93 GLY A O 1
ATOM 731 N N . HIS A 1 94 ? 3.512 4.176 -15.671 1.00 86.56 94 HIS A N 1
ATOM 732 C CA . HIS A 1 94 ? 3.887 2.989 -16.441 1.00 86.56 94 HIS A CA 1
ATOM 733 C C . HIS A 1 94 ? 3.286 2.947 -17.857 1.00 86.56 94 HIS A C 1
ATOM 735 O O . HIS A 1 94 ? 3.905 2.399 -18.765 1.00 86.56 94 HIS A O 1
ATOM 741 N N . GLN A 1 95 ? 2.111 3.549 -18.082 1.00 87.06 95 GLN A N 1
ATOM 742 C CA . GLN A 1 95 ? 1.505 3.627 -19.415 1.00 87.06 95 GLN A CA 1
ATOM 743 C C . GLN A 1 95 ? 2.136 4.708 -20.315 1.00 87.06 95 GLN A C 1
ATOM 745 O O . GLN A 1 95 ? 2.284 4.500 -21.519 1.00 87.06 95 GLN A O 1
ATOM 750 N N . ILE A 1 96 ? 2.467 5.885 -19.772 1.00 81.94 96 ILE A N 1
ATOM 751 C CA . ILE A 1 96 ? 3.033 7.008 -20.541 1.00 81.94 96 ILE A CA 1
ATOM 752 C C . ILE A 1 96 ? 4.544 6.846 -20.725 1.00 81.94 96 ILE A C 1
ATOM 754 O O . ILE A 1 96 ? 5.066 7.182 -21.787 1.00 81.94 96 ILE A O 1
ATOM 758 N N . LEU A 1 97 ? 5.236 6.318 -19.715 1.00 66.62 97 LEU A N 1
ATOM 759 C C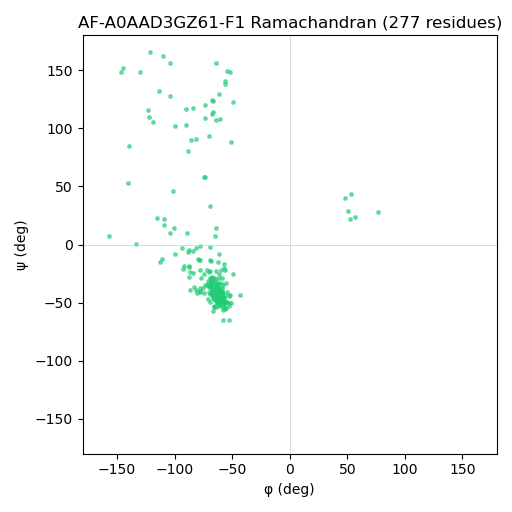A . LEU A 1 97 ? 6.691 6.164 -19.686 1.00 66.62 97 LEU A CA 1
ATOM 760 C C . LEU A 1 97 ? 7.217 5.141 -20.686 1.00 66.62 97 LEU A C 1
ATOM 762 O O . LEU A 1 97 ? 8.382 5.210 -21.049 1.00 66.62 97 LEU A O 1
ATOM 766 N N . GLU A 1 98 ? 6.344 4.304 -21.248 1.00 62.47 98 GLU A N 1
ATOM 767 C CA . GLU A 1 98 ? 6.633 3.540 -22.464 1.00 62.47 98 GLU A CA 1
ATOM 768 C C . GLU A 1 98 ? 7.016 4.447 -23.662 1.00 62.47 98 GLU A C 1
ATOM 770 O O . GLU A 1 98 ? 7.548 3.962 -24.656 1.00 62.47 98 GLU A O 1
ATOM 775 N N . ARG A 1 99 ? 6.732 5.761 -23.611 1.00 61.44 99 ARG A N 1
ATOM 776 C CA . ARG A 1 99 ? 6.802 6.665 -24.775 1.00 61.44 99 ARG A CA 1
ATOM 777 C C . A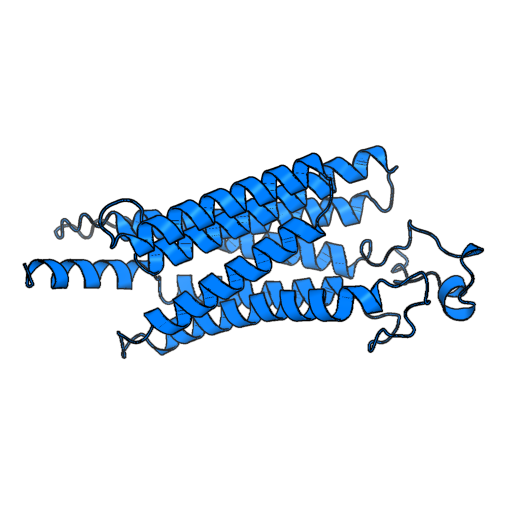RG A 1 99 ? 7.510 8.001 -24.543 1.00 61.44 99 ARG A C 1
ATOM 779 O O . ARG A 1 99 ? 7.537 8.820 -25.462 1.00 61.44 99 ARG A O 1
ATOM 786 N N . THR A 1 100 ? 8.023 8.284 -23.345 1.00 59.38 100 THR A N 1
ATOM 787 C CA . THR A 1 100 ? 8.512 9.631 -22.988 1.00 59.38 100 THR A CA 1
ATOM 788 C C . THR A 1 100 ? 9.906 9.623 -22.375 1.00 59.38 100 THR A C 1
ATOM 790 O O . THR A 1 100 ? 10.248 8.705 -21.644 1.00 59.38 100 THR A O 1
ATOM 793 N N . SER A 1 101 ? 10.675 10.691 -22.614 1.00 63.94 101 SER A N 1
ATOM 794 C CA . SER A 1 101 ? 12.029 10.868 -22.070 1.00 63.94 101 SER A CA 1
ATOM 795 C C . SER A 1 101 ? 12.071 10.979 -20.538 1.00 63.94 101 SER A C 1
ATOM 797 O O . SER A 1 101 ? 11.118 11.444 -19.904 1.00 63.94 101 SER A O 1
ATOM 799 N N . ASP A 1 102 ? 13.229 10.652 -19.952 1.00 68.06 102 ASP A N 1
ATOM 800 C CA . ASP A 1 102 ? 13.490 10.595 -18.500 1.00 68.06 102 ASP A CA 1
ATOM 801 C C . ASP A 1 102 ? 13.047 11.830 -17.695 1.00 68.06 102 ASP A C 1
ATOM 803 O O . ASP A 1 102 ? 12.738 11.739 -16.506 1.00 68.06 102 ASP A O 1
ATOM 807 N N . LYS A 1 103 ? 12.964 13.011 -18.322 1.00 75.12 103 LYS A N 1
ATOM 808 C CA . LYS A 1 103 ? 12.602 14.265 -17.636 1.00 75.12 103 LYS A CA 1
ATOM 809 C C . LYS A 1 103 ? 11.153 14.296 -17.137 1.00 75.12 103 LYS A C 1
ATOM 811 O O . LYS A 1 103 ? 10.878 14.983 -16.156 1.00 75.12 103 LYS A O 1
ATOM 816 N N . ALA A 1 104 ? 10.235 13.580 -17.790 1.00 76.81 104 ALA A N 1
ATOM 817 C CA . ALA A 1 104 ? 8.836 13.486 -17.354 1.00 76.81 104 ALA A CA 1
ATOM 818 C C . ALA A 1 104 ? 8.602 12.352 -16.335 1.00 76.81 104 ALA A C 1
ATOM 820 O O . ALA A 1 104 ? 7.614 12.384 -15.602 1.00 76.81 104 ALA A O 1
ATOM 821 N N . ARG A 1 105 ? 9.532 11.390 -16.257 1.00 78.81 105 ARG A N 1
ATOM 822 C CA . ARG A 1 105 ? 9.467 10.188 -15.412 1.00 78.81 105 ARG A CA 1
ATOM 823 C C . ARG A 1 105 ? 9.530 10.490 -13.929 1.00 78.81 105 ARG A C 1
ATOM 825 O O . ARG A 1 105 ? 8.596 10.195 -13.183 1.00 78.81 105 ARG A O 1
ATOM 832 N N . VAL A 1 106 ? 10.601 11.169 -13.539 1.00 82.88 106 VAL A N 1
ATOM 833 C CA . VAL A 1 106 ? 10.916 11.484 -12.144 1.00 82.88 106 VAL A CA 1
ATOM 834 C C . VAL A 1 106 ? 9.748 12.131 -11.383 1.00 82.88 106 VAL A C 1
ATOM 836 O O . VAL A 1 106 ? 9.417 11.639 -10.303 1.00 82.88 106 VAL A O 1
ATOM 839 N N . PRO A 1 107 ? 9.080 13.195 -11.881 1.00 87.25 107 PRO A N 1
ATOM 840 C CA . PRO A 1 107 ? 8.003 13.830 -11.121 1.00 87.25 107 PRO A CA 1
ATOM 841 C C . PRO A 1 107 ? 6.758 12.946 -10.959 1.00 87.25 107 PRO A C 1
ATOM 843 O O . PRO A 1 107 ? 6.105 13.027 -9.917 1.00 87.25 107 PRO A O 1
ATOM 846 N N . ILE A 1 108 ? 6.422 12.101 -11.942 1.00 89.12 108 ILE A N 1
ATOM 847 C CA . ILE A 1 108 ? 5.265 11.192 -11.860 1.00 89.12 108 ILE A CA 1
ATOM 848 C C . ILE A 1 108 ? 5.532 10.101 -10.821 1.00 89.12 108 ILE A C 1
ATOM 850 O O . ILE A 1 108 ? 4.725 9.907 -9.909 1.00 89.12 108 ILE A O 1
ATOM 854 N N . GLU A 1 109 ? 6.694 9.453 -10.911 1.00 86.44 109 GLU A N 1
ATOM 855 C CA . GLU A 1 109 ? 7.139 8.437 -9.957 1.00 86.44 109 GLU A CA 1
ATOM 856 C C . GLU A 1 109 ? 7.192 9.013 -8.539 1.00 86.44 109 GLU A C 1
ATOM 858 O O . GLU A 1 109 ? 6.499 8.520 -7.646 1.00 86.44 109 GLU A O 1
ATOM 863 N N . THR A 1 110 ? 7.896 10.135 -8.345 1.00 87.94 110 THR A N 1
ATOM 864 C CA . THR A 1 110 ? 7.976 10.831 -7.047 1.00 87.94 110 THR A CA 1
ATOM 865 C C . THR A 1 110 ? 6.588 11.123 -6.478 1.00 87.94 110 THR A C 1
ATOM 867 O O . THR A 1 110 ? 6.337 10.882 -5.296 1.00 87.94 110 THR A O 1
ATOM 870 N N . SER A 1 111 ? 5.661 11.610 -7.310 1.00 91.56 111 SER A N 1
ATOM 871 C CA . SER A 1 111 ? 4.292 11.915 -6.881 1.00 91.56 111 SER A CA 1
ATOM 872 C C . SER A 1 111 ? 3.550 10.664 -6.413 1.00 91.56 111 SER A C 1
ATOM 874 O O . SER A 1 111 ? 2.910 10.693 -5.360 1.00 91.56 111 SER A O 1
ATOM 876 N N . SER A 1 112 ? 3.671 9.552 -7.146 1.00 93.00 112 SER A N 1
ATOM 877 C CA . SER A 1 112 ? 3.062 8.276 -6.759 1.00 93.00 112 SER A CA 1
ATOM 878 C C . SER A 1 112 ? 3.588 7.778 -5.406 1.00 93.00 112 SER A C 1
ATOM 880 O O . SER A 1 112 ? 2.791 7.386 -4.548 1.00 93.00 112 SER A O 1
ATOM 882 N N . PHE A 1 113 ? 4.897 7.904 -5.151 1.00 89.69 113 PHE A N 1
ATOM 883 C CA . PHE A 1 113 ? 5.513 7.495 -3.887 1.00 89.69 113 PHE A CA 1
ATOM 884 C C . PHE A 1 113 ? 5.126 8.401 -2.726 1.00 89.69 113 PHE A C 1
ATOM 886 O O . PHE A 1 113 ? 4.844 7.919 -1.629 1.00 89.69 113 PHE A O 1
ATOM 893 N N . VAL A 1 114 ? 5.063 9.715 -2.937 1.00 91.12 114 VAL A N 1
ATOM 894 C CA . VAL A 1 114 ? 4.586 10.651 -1.910 1.00 91.12 114 VAL A CA 1
ATOM 895 C C . VAL A 1 114 ? 3.139 10.321 -1.519 1.00 91.12 114 VAL A C 1
ATOM 897 O O . VAL A 1 114 ? 2.822 10.267 -0.329 1.00 91.12 114 VAL A O 1
ATOM 900 N N . LEU A 1 115 ? 2.276 10.009 -2.491 1.00 94.50 115 LEU A N 1
ATOM 901 C CA . LEU A 1 115 ? 0.901 9.569 -2.234 1.00 94.50 115 LEU A CA 1
ATOM 902 C C . LEU A 1 115 ? 0.848 8.232 -1.471 1.00 94.50 115 LEU A C 1
ATOM 904 O O . LEU A 1 115 ? 0.072 8.115 -0.521 1.00 94.50 115 LEU A O 1
ATOM 908 N N . ALA A 1 116 ? 1.705 7.259 -1.802 1.00 92.19 116 ALA A N 1
ATOM 909 C CA . ALA A 1 116 ? 1.806 5.990 -1.068 1.00 92.19 116 ALA A CA 1
ATOM 910 C C . ALA A 1 116 ? 2.228 6.195 0.400 1.00 92.19 116 ALA A C 1
ATOM 912 O O . ALA A 1 116 ? 1.713 5.539 1.313 1.00 92.19 116 ALA A O 1
ATOM 913 N N . ASN A 1 117 ? 3.128 7.149 0.653 1.00 90.56 117 ASN A N 1
ATOM 914 C CA . ASN A 1 117 ? 3.509 7.524 2.012 1.00 90.56 117 ASN A CA 1
ATOM 915 C C . ASN A 1 117 ? 2.332 8.163 2.764 1.00 90.56 117 ASN A C 1
ATOM 917 O O . ASN A 1 117 ? 2.068 7.794 3.908 1.00 90.56 117 ASN A O 1
ATOM 921 N N . PHE A 1 118 ? 1.568 9.061 2.130 1.00 92.88 118 PHE A N 1
ATOM 922 C CA . PHE A 1 118 ? 0.354 9.612 2.744 1.00 92.88 118 PHE A CA 1
ATOM 923 C C . PHE A 1 118 ? -0.691 8.534 3.053 1.00 92.88 118 PHE A C 1
ATOM 925 O O . PHE A 1 118 ? -1.302 8.574 4.124 1.00 92.88 118 PHE A O 1
ATOM 932 N N . ALA A 1 119 ? -0.859 7.543 2.174 1.00 94.19 119 ALA A N 1
ATOM 933 C CA . ALA A 1 119 ? -1.707 6.385 2.443 1.00 94.19 119 ALA A CA 1
ATOM 934 C C . ALA A 1 119 ? -1.222 5.613 3.679 1.00 94.19 119 ALA A C 1
ATOM 936 O O . ALA A 1 119 ? -2.007 5.346 4.588 1.00 94.19 119 ALA A O 1
ATOM 937 N N . SER A 1 120 ? 0.080 5.338 3.774 1.00 90.94 120 SER A N 1
ATOM 938 C CA . SER A 1 120 ? 0.674 4.651 4.928 1.00 90.94 120 SER A CA 1
ATOM 939 C C . SER A 1 120 ? 0.508 5.448 6.233 1.00 90.94 120 SER A C 1
ATOM 941 O O . SER A 1 120 ? 0.208 4.866 7.277 1.00 90.94 120 SER A O 1
ATOM 943 N N . ILE A 1 121 ? 0.607 6.786 6.187 1.00 90.38 121 ILE A N 1
ATOM 944 C CA . ILE A 1 121 ? 0.312 7.659 7.338 1.00 90.38 121 ILE A CA 1
ATOM 945 C C . ILE A 1 121 ? -1.144 7.509 7.755 1.00 90.38 121 ILE A C 1
ATOM 947 O O . ILE A 1 121 ? -1.432 7.322 8.937 1.00 90.38 121 ILE A O 1
ATOM 951 N N . ALA A 1 122 ? -2.064 7.603 6.798 1.00 93.31 122 ALA A N 1
ATOM 952 C CA . ALA A 1 122 ? -3.485 7.482 7.070 1.00 93.31 122 ALA A CA 1
ATOM 953 C C . ALA A 1 122 ? -3.822 6.108 7.670 1.00 93.31 122 ALA A C 1
ATOM 955 O O . ALA A 1 122 ? -4.554 6.048 8.655 1.00 93.31 122 ALA A O 1
ATOM 956 N N . LEU A 1 123 ? -3.218 5.028 7.166 1.00 92.00 123 LEU A N 1
ATOM 957 C CA . LEU A 1 123 ? -3.372 3.679 7.711 1.00 92.00 123 LEU A CA 1
ATOM 958 C C . LEU A 1 123 ? -2.873 3.583 9.159 1.00 92.00 123 LEU A C 1
ATOM 960 O O . LEU A 1 123 ? -3.587 3.095 10.034 1.00 92.00 123 LEU A O 1
ATOM 964 N N . MET A 1 124 ? -1.677 4.098 9.448 1.00 90.19 124 MET A N 1
ATOM 965 C CA . MET A 1 124 ? -1.133 4.112 10.809 1.00 90.19 124 MET A CA 1
ATOM 966 C C . MET A 1 124 ? -2.023 4.926 11.760 1.00 90.19 124 MET A C 1
ATOM 968 O O . MET A 1 124 ? -2.347 4.467 12.854 1.00 90.19 124 MET A O 1
ATOM 972 N N . LEU A 1 125 ? -2.461 6.119 11.344 1.00 90.44 125 LEU A N 1
ATOM 973 C CA . LEU A 1 125 ? -3.341 6.975 12.144 1.00 90.44 125 LEU A CA 1
ATOM 974 C C . LEU A 1 125 ? -4.725 6.350 12.358 1.00 90.44 125 LEU A C 1
ATOM 976 O O . LEU A 1 125 ? -5.302 6.507 13.435 1.00 90.44 125 LEU A O 1
ATOM 980 N N . MET A 1 126 ? -5.238 5.611 11.372 1.00 91.19 126 MET A N 1
ATOM 981 C CA . MET A 1 126 ? -6.454 4.810 11.494 1.00 91.19 126 MET A CA 1
ATOM 982 C C . MET A 1 126 ? -6.289 3.745 12.585 1.00 91.19 126 MET A C 1
ATOM 984 O O . MET A 1 126 ? -7.128 3.655 13.481 1.00 91.19 126 MET A O 1
ATOM 988 N N . ILE A 1 127 ? -5.179 3.001 12.582 1.00 89.25 127 ILE A N 1
ATOM 989 C CA . ILE A 1 127 ? -4.890 1.983 13.602 1.00 89.25 127 ILE A CA 1
ATOM 990 C C . ILE A 1 127 ? -4.644 2.614 14.978 1.00 89.25 127 ILE A C 1
ATOM 992 O O . ILE A 1 127 ? -5.136 2.109 15.984 1.00 89.25 127 ILE A O 1
ATOM 996 N N . PHE A 1 128 ? -3.965 3.757 15.064 1.00 88.44 128 PHE A N 1
ATOM 997 C CA . PHE A 1 128 ? -3.823 4.508 16.317 1.00 88.44 128 PHE A CA 1
ATOM 998 C C . PHE A 1 128 ? -5.171 4.991 16.859 1.00 88.44 128 PHE A C 1
ATOM 1000 O O . PHE A 1 128 ? -5.429 4.908 18.061 1.00 88.44 128 PHE A O 1
ATOM 1007 N N . ALA A 1 129 ? -6.068 5.455 15.986 1.00 86.25 129 ALA A N 1
ATOM 1008 C CA . ALA A 1 129 ? -7.422 5.819 16.382 1.00 86.25 129 ALA A CA 1
ATOM 1009 C C . ALA A 1 129 ? -8.198 4.601 16.906 1.00 86.25 129 ALA A C 1
ATOM 1011 O O . ALA A 1 129 ? -8.873 4.728 17.932 1.00 86.25 129 ALA A O 1
ATOM 1012 N N . PHE A 1 130 ? -8.054 3.450 16.242 1.00 83.88 130 PHE A N 1
ATOM 1013 C CA . PHE A 1 130 ? -8.679 2.179 16.611 1.00 83.88 130 PHE A CA 1
ATOM 1014 C C . PHE A 1 130 ? -8.167 1.633 17.953 1.00 83.88 130 PHE A C 1
ATOM 1016 O O . PHE A 1 130 ? -8.947 1.224 18.801 1.00 83.88 130 PHE A O 1
ATOM 1023 N N . THR A 1 131 ? -6.859 1.708 18.193 1.00 82.88 131 THR A N 1
ATOM 1024 C CA . THR A 1 131 ? -6.186 1.176 19.397 1.00 82.88 131 THR A CA 1
ATOM 1025 C C . THR A 1 131 ? -6.101 2.174 20.562 1.00 82.88 131 THR A C 1
ATOM 1027 O O . THR A 1 131 ? -5.401 1.951 21.556 1.00 82.88 131 THR A O 1
ATOM 1030 N N . ASP A 1 132 ? -6.809 3.301 20.450 1.00 80.44 132 ASP A N 1
ATOM 1031 C CA . ASP A 1 132 ? -6.818 4.389 21.431 1.00 80.44 132 ASP A CA 1
ATOM 1032 C C . ASP A 1 132 ? -5.396 4.886 21.785 1.00 80.44 132 ASP A C 1
ATOM 1034 O O . ASP A 1 132 ? -5.044 5.098 22.947 1.00 80.44 132 ASP A O 1
ATOM 1038 N N . ILE A 1 133 ? -4.544 5.042 20.767 1.00 83.44 133 ILE A N 1
ATOM 1039 C CA . ILE A 1 133 ? -3.223 5.683 20.831 1.00 83.44 133 ILE A CA 1
ATOM 1040 C C . ILE A 1 133 ? -3.383 7.110 20.297 1.00 83.44 133 ILE A C 1
ATOM 1042 O O . ILE A 1 133 ? -3.520 7.338 19.099 1.00 83.44 133 ILE A O 1
ATOM 1046 N N . ARG A 1 134 ? -3.449 8.101 21.193 1.00 79.25 134 ARG A N 1
ATOM 1047 C CA . ARG A 1 134 ? -3.797 9.494 20.858 1.00 79.25 134 ARG A CA 1
ATOM 1048 C C . ARG A 1 134 ? -3.025 10.486 21.725 1.00 79.25 134 ARG A C 1
ATOM 1050 O O . ARG A 1 134 ? -2.748 10.178 22.882 1.00 79.25 134 ARG A O 1
ATOM 1057 N N . PRO A 1 135 ? -2.756 11.711 21.244 1.00 74.75 135 PRO A N 1
ATOM 1058 C CA . PRO A 1 135 ? -1.983 12.697 22.002 1.00 74.75 135 PRO A CA 1
ATOM 1059 C C . PRO A 1 135 ? -2.718 13.219 23.249 1.00 74.75 135 PRO A C 1
ATOM 1061 O O . PRO A 1 135 ? -2.096 13.522 24.268 1.00 74.75 135 PRO A O 1
ATOM 1064 N N . LYS A 1 136 ? -4.055 13.301 23.206 1.00 70.44 136 LYS A N 1
ATOM 1065 C CA . LYS A 1 136 ? -4.888 13.752 24.331 1.00 70.44 136 LYS A CA 1
ATOM 1066 C C . LYS A 1 136 ? -5.563 12.539 24.981 1.00 70.44 136 LYS A C 1
ATOM 1068 O O . LYS A 1 136 ? -6.247 11.801 24.283 1.00 70.44 136 LYS A O 1
ATOM 1073 N N . LYS A 1 137 ? -5.417 12.399 26.306 1.00 62.53 137 LYS A N 1
ATOM 1074 C CA . LYS A 1 137 ? -6.069 11.387 27.171 1.00 62.53 137 LYS A CA 1
ATOM 1075 C C . LYS A 1 137 ? -5.520 9.948 27.137 1.00 62.53 137 LYS A C 1
ATOM 1077 O O . LYS A 1 137 ? -6.256 9.018 27.428 1.00 62.53 137 LYS A O 1
ATOM 1082 N N . THR A 1 138 ? -4.237 9.752 26.838 1.00 72.00 138 THR A N 1
ATOM 1083 C CA . THR A 1 138 ? -3.604 8.421 26.912 1.00 72.00 138 THR A CA 1
ATOM 1084 C C . THR A 1 138 ? -2.412 8.388 27.869 1.00 72.00 138 THR A C 1
ATOM 1086 O O . THR A 1 138 ? -1.894 9.435 28.275 1.00 72.00 138 THR A O 1
ATOM 1089 N N . LEU A 1 139 ? -1.981 7.171 28.221 1.00 84.50 139 LEU A N 1
ATOM 1090 C CA . LEU A 1 139 ? -0.747 6.910 28.964 1.00 84.50 139 LEU A CA 1
ATOM 1091 C C . LEU A 1 139 ? 0.463 7.546 28.260 1.00 84.50 139 LEU A C 1
ATOM 1093 O O . LEU A 1 139 ? 0.504 7.643 27.034 1.00 84.50 139 LEU A O 1
ATOM 1097 N N . PHE A 1 140 ? 1.471 7.951 29.034 1.00 87.62 140 PHE A N 1
ATOM 1098 C CA . PHE A 1 140 ? 2.659 8.647 28.523 1.00 87.62 140 PHE A CA 1
ATOM 1099 C C . PHE A 1 140 ? 3.335 7.918 27.348 1.00 87.62 140 PHE A C 1
ATOM 1101 O O . PHE A 1 140 ? 3.627 8.541 26.327 1.00 87.62 140 PHE A O 1
ATOM 1108 N N . TRP A 1 141 ? 3.486 6.592 27.436 1.00 83.88 141 TRP A N 1
ATOM 1109 C CA . TRP A 1 141 ? 4.085 5.786 26.368 1.00 83.88 141 TRP A CA 1
ATOM 1110 C C . TRP A 1 141 ? 3.282 5.837 25.057 1.00 83.88 141 TRP A C 1
ATOM 1112 O O . TRP A 1 141 ? 3.875 5.933 23.986 1.00 83.88 141 TRP A O 1
ATOM 1122 N N . LYS A 1 142 ? 1.941 5.865 25.114 1.00 85.38 142 LYS A N 1
ATOM 1123 C CA . LYS A 1 142 ? 1.079 5.979 23.922 1.00 85.38 142 LYS A CA 1
ATOM 1124 C C . LYS A 1 142 ? 1.277 7.320 23.219 1.00 85.38 142 LYS A C 1
ATOM 1126 O O . LYS A 1 142 ? 1.277 7.374 21.993 1.00 85.38 142 LYS A O 1
ATOM 1131 N N . LYS A 1 143 ? 1.479 8.402 23.979 1.00 86.75 143 LYS A N 1
ATOM 1132 C CA . LYS A 1 143 ? 1.800 9.720 23.407 1.00 86.75 143 LYS A CA 1
ATOM 1133 C C . LYS A 1 143 ? 3.138 9.689 22.680 1.00 86.75 143 LYS A C 1
ATOM 1135 O O . LYS A 1 143 ? 3.214 10.183 21.561 1.00 86.75 143 LYS A O 1
ATOM 1140 N N . ILE A 1 144 ? 4.161 9.087 23.291 1.00 88.88 144 ILE A N 1
ATOM 1141 C CA . ILE A 1 144 ? 5.479 8.924 22.664 1.00 88.88 144 ILE A CA 1
ATOM 1142 C C . ILE A 1 144 ? 5.352 8.147 21.354 1.00 88.88 144 ILE A C 1
ATOM 1144 O O . ILE A 1 144 ? 5.807 8.640 20.327 1.00 88.88 144 ILE A O 1
ATOM 1148 N N . VAL A 1 145 ? 4.687 6.986 21.367 1.00 87.50 145 VAL A N 1
ATOM 1149 C CA . VAL A 1 145 ? 4.466 6.166 20.162 1.00 87.50 145 VAL A CA 1
ATOM 1150 C C . VAL A 1 145 ? 3.760 6.973 19.072 1.00 87.50 145 VAL A C 1
ATOM 1152 O O . VAL A 1 145 ? 4.174 6.93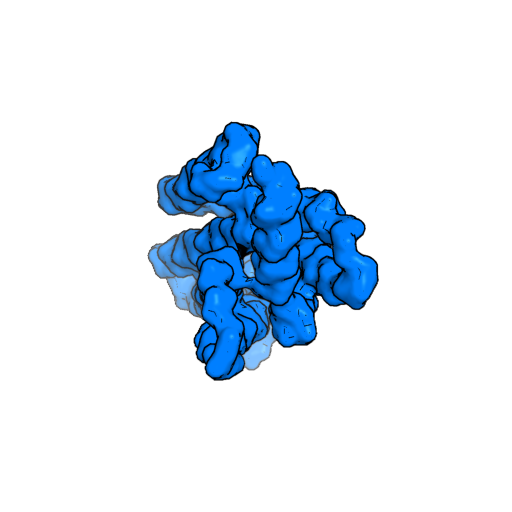4 17.916 1.00 87.50 145 VAL A O 1
ATOM 1155 N N . TRP A 1 146 ? 2.743 7.757 19.441 1.00 89.44 146 TRP A N 1
ATOM 1156 C CA . TRP A 1 146 ? 2.023 8.606 18.496 1.00 89.44 146 TRP A CA 1
ATOM 1157 C C . TRP A 1 146 ? 2.935 9.658 17.848 1.00 89.44 146 TRP A C 1
ATOM 1159 O O . TRP A 1 146 ? 3.002 9.740 16.622 1.00 89.44 146 TRP A O 1
ATOM 1169 N N . TYR A 1 147 ? 3.658 10.448 18.651 1.00 89.75 147 TYR A N 1
ATOM 1170 C CA . TYR A 1 147 ? 4.523 11.514 18.133 1.00 89.75 147 TYR A CA 1
ATOM 1171 C C . TYR A 1 147 ? 5.710 10.963 17.341 1.00 89.75 147 TYR A C 1
ATOM 1173 O O . TYR A 1 147 ? 5.996 11.479 16.263 1.00 89.75 147 TYR A O 1
ATOM 1181 N N . LEU A 1 148 ? 6.366 9.905 17.830 1.00 89.62 148 LEU A N 1
ATOM 1182 C CA . LEU A 1 148 ? 7.469 9.263 17.115 1.00 89.62 148 LEU A CA 1
ATOM 1183 C C . LEU A 1 148 ? 7.005 8.681 15.780 1.00 89.62 148 LEU A C 1
ATOM 1185 O O . LEU A 1 148 ? 7.664 8.916 14.774 1.00 89.62 148 LEU A O 1
ATOM 1189 N N . GLY A 1 149 ? 5.856 7.998 15.744 1.00 87.25 149 GLY A N 1
ATOM 1190 C CA . GLY A 1 149 ? 5.297 7.471 14.498 1.00 87.25 149 GLY A CA 1
ATOM 1191 C C . GLY A 1 149 ? 5.054 8.571 13.463 1.00 87.25 149 GLY A C 1
ATOM 1192 O O . GLY A 1 149 ? 5.452 8.439 12.309 1.00 87.25 149 GLY A O 1
ATOM 1193 N N . VAL A 1 150 ? 4.466 9.700 13.879 1.00 87.75 150 VAL A N 1
ATOM 1194 C CA . VAL A 1 150 ? 4.244 10.851 12.986 1.00 87.75 150 VAL A CA 1
ATOM 1195 C C . VAL A 1 150 ? 5.566 11.465 12.510 1.00 87.75 150 VAL A C 1
ATOM 1197 O O . VAL A 1 150 ? 5.706 11.732 11.319 1.00 87.75 150 VAL A O 1
ATOM 1200 N N . ILE A 1 151 ? 6.542 11.665 13.402 1.00 91.19 151 ILE A N 1
ATOM 1201 C CA . ILE A 1 151 ? 7.855 12.235 13.052 1.00 91.19 151 ILE A CA 1
ATOM 1202 C C . ILE A 1 151 ? 8.589 11.345 12.045 1.00 91.19 151 ILE A C 1
ATOM 1204 O O . ILE A 1 151 ? 9.072 11.850 11.033 1.00 91.19 151 ILE A O 1
ATOM 1208 N N . ILE A 1 152 ? 8.640 10.034 12.294 1.00 89.56 152 ILE A N 1
ATOM 1209 C CA . ILE A 1 152 ? 9.297 9.060 11.412 1.00 89.56 152 ILE A CA 1
ATOM 1210 C C . ILE A 1 152 ? 8.667 9.094 10.015 1.00 89.56 152 ILE A C 1
ATOM 1212 O O . ILE A 1 152 ? 9.385 9.103 9.018 1.00 89.56 152 ILE A O 1
ATOM 1216 N N . MET A 1 153 ? 7.340 9.196 9.928 1.00 85.62 153 MET A N 1
ATOM 1217 C CA . MET A 1 153 ? 6.647 9.269 8.642 1.00 85.62 153 MET A CA 1
ATOM 1218 C C . MET A 1 153 ? 6.897 10.565 7.878 1.00 85.62 153 MET A C 1
ATOM 1220 O O . MET A 1 153 ? 7.130 10.542 6.670 1.00 85.62 153 MET A O 1
ATOM 1224 N N . VAL A 1 154 ? 6.881 11.705 8.569 1.00 88.25 154 VAL A N 1
ATOM 1225 C CA . VAL A 1 154 ? 7.213 12.994 7.948 1.00 88.25 154 VAL A CA 1
ATOM 1226 C C . VAL A 1 154 ? 8.662 12.986 7.455 1.00 88.25 154 VAL A C 1
ATOM 1228 O O . VAL A 1 154 ? 8.934 13.448 6.347 1.00 88.25 154 VAL A O 1
ATOM 1231 N N . ALA A 1 155 ? 9.581 12.405 8.231 1.00 89.25 155 ALA A N 1
ATOM 1232 C CA . ALA A 1 155 ? 10.970 12.234 7.827 1.00 89.25 155 ALA A CA 1
ATOM 1233 C C . ALA A 1 155 ? 11.111 11.311 6.603 1.00 89.25 155 ALA A C 1
ATOM 1235 O O . ALA A 1 155 ? 11.881 11.631 5.702 1.00 89.25 155 ALA A O 1
ATOM 1236 N N . ALA A 1 156 ? 10.341 10.220 6.515 1.00 85.75 156 ALA A N 1
ATOM 1237 C CA . ALA A 1 156 ? 10.339 9.323 5.356 1.00 85.75 156 ALA A CA 1
ATOM 1238 C C . ALA A 1 156 ? 9.832 10.011 4.074 1.00 85.75 156 ALA A C 1
ATOM 1240 O O . ALA A 1 156 ? 10.417 9.828 3.002 1.00 85.75 156 ALA A O 1
ATOM 1241 N N . ILE A 1 157 ? 8.800 10.857 4.176 1.00 87.38 157 ILE A N 1
ATOM 1242 C CA . ILE A 1 157 ? 8.333 11.690 3.054 1.00 87.38 157 ILE A CA 1
ATOM 1243 C C . ILE A 1 157 ? 9.427 12.670 2.629 1.00 87.38 157 ILE A C 1
ATOM 1245 O O . ILE A 1 157 ? 9.767 12.732 1.448 1.00 87.38 157 ILE A O 1
ATOM 1249 N N . ALA A 1 158 ? 10.007 13.408 3.580 1.00 88.44 158 ALA A N 1
ATOM 1250 C CA . ALA A 1 158 ? 11.073 14.363 3.291 1.00 88.44 158 ALA A CA 1
ATOM 1251 C C . ALA A 1 158 ? 12.281 13.676 2.634 1.00 88.44 158 ALA A C 1
ATOM 1253 O O . ALA A 1 158 ? 12.801 14.168 1.636 1.00 88.44 158 ALA A O 1
ATOM 1254 N N . ALA A 1 159 ? 12.678 12.502 3.133 1.00 86.00 159 ALA A N 1
ATOM 1255 C CA . ALA A 1 159 ? 13.746 11.700 2.549 1.00 86.00 159 ALA A CA 1
ATOM 1256 C C . ALA A 1 159 ? 13.411 11.246 1.120 1.00 86.00 159 ALA A C 1
ATOM 1258 O O . ALA A 1 159 ? 14.274 11.342 0.250 1.00 86.00 159 ALA A O 1
ATOM 1259 N N . THR A 1 160 ? 12.172 10.818 0.854 1.00 84.19 160 THR A N 1
ATOM 1260 C CA . THR A 1 160 ? 11.722 10.439 -0.500 1.00 84.19 160 THR A CA 1
ATOM 1261 C C . THR A 1 160 ? 11.861 11.614 -1.466 1.00 84.19 160 THR A C 1
ATOM 1263 O O . THR A 1 160 ? 12.424 11.456 -2.543 1.00 84.19 160 THR A O 1
ATOM 1266 N N . ILE A 1 161 ? 11.424 12.808 -1.053 1.00 86.56 161 ILE A N 1
ATOM 1267 C CA . ILE A 1 161 ? 11.495 14.026 -1.871 1.00 86.56 161 ILE A CA 1
ATOM 1268 C C . ILE A 1 161 ? 12.950 14.442 -2.133 1.00 86.56 161 ILE A C 1
ATOM 1270 O O . ILE A 1 161 ? 13.296 14.786 -3.258 1.00 86.56 161 ILE A O 1
ATOM 1274 N N . VAL A 1 162 ? 13.808 14.422 -1.106 1.00 87.88 162 VAL A N 1
ATOM 1275 C CA . VAL A 1 162 ? 15.199 14.902 -1.208 1.00 87.88 162 VAL A CA 1
ATOM 1276 C C . VAL A 1 162 ? 16.087 13.932 -1.980 1.00 87.88 162 VAL A C 1
ATOM 1278 O O . VAL A 1 162 ? 16.934 14.356 -2.758 1.00 87.88 162 VAL A O 1
ATOM 1281 N N . THR A 1 163 ? 15.930 12.630 -1.741 1.00 84.00 163 THR A N 1
ATOM 1282 C CA . THR A 1 163 ? 16.823 11.615 -2.317 1.00 84.00 163 THR A CA 1
ATOM 1283 C C . THR A 1 163 ? 16.328 11.074 -3.649 1.00 84.00 163 THR A C 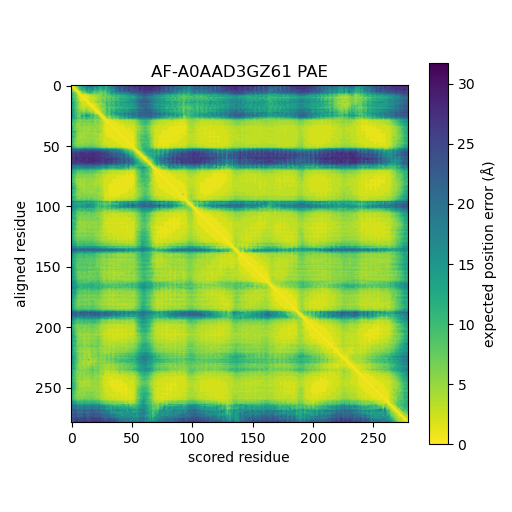1
ATOM 1285 O O . THR A 1 163 ? 17.114 10.458 -4.364 1.00 84.00 163 THR A O 1
ATOM 1288 N N . ASN A 1 164 ? 15.040 11.256 -3.963 1.00 79.31 164 ASN A N 1
ATOM 1289 C CA . ASN A 1 164 ? 14.356 10.546 -5.041 1.00 79.31 164 ASN A CA 1
ATOM 1290 C C . ASN A 1 164 ? 14.562 9.015 -4.961 1.00 79.31 164 ASN A C 1
ATOM 1292 O O . ASN A 1 164 ? 14.601 8.322 -5.974 1.00 79.31 164 ASN A O 1
ATOM 1296 N N . ARG A 1 165 ? 14.765 8.478 -3.746 1.00 76.31 165 ARG A N 1
ATOM 1297 C CA . ARG A 1 165 ? 14.940 7.044 -3.495 1.00 76.31 165 ARG A CA 1
ATOM 1298 C C . ARG A 1 165 ? 13.768 6.499 -2.698 1.00 76.31 165 ARG A C 1
ATOM 1300 O O . ARG A 1 165 ? 13.390 7.031 -1.657 1.00 76.31 165 ARG A O 1
ATOM 1307 N N . ILE A 1 166 ? 13.254 5.376 -3.179 1.00 71.81 166 ILE A N 1
ATOM 1308 C CA . ILE A 1 166 ? 12.054 4.704 -2.666 1.00 71.81 166 ILE A CA 1
ATOM 1309 C C . ILE A 1 166 ? 12.395 3.736 -1.531 1.00 71.81 166 ILE A C 1
ATOM 1311 O O . ILE A 1 166 ? 11.578 3.489 -0.646 1.00 71.81 166 ILE A O 1
ATOM 1315 N N . ILE A 1 167 ? 13.614 3.191 -1.542 1.00 74.81 167 ILE A N 1
ATOM 1316 C CA . ILE A 1 167 ? 14.040 2.127 -0.625 1.00 74.81 167 ILE A CA 1
ATOM 1317 C C . ILE A 1 167 ? 13.925 2.561 0.849 1.00 74.81 167 ILE A C 1
ATOM 1319 O O . ILE A 1 167 ? 13.289 1.835 1.618 1.00 74.81 167 ILE A O 1
ATOM 1323 N N . PRO A 1 168 ? 14.438 3.739 1.277 1.00 74.56 168 PRO A N 1
ATOM 1324 C CA . PRO A 1 168 ? 14.377 4.123 2.687 1.00 74.56 168 PRO A CA 1
ATOM 1325 C C . PRO A 1 168 ? 12.941 4.320 3.187 1.00 74.56 168 PRO A C 1
ATOM 1327 O O . PRO A 1 168 ? 12.607 3.889 4.289 1.00 74.56 168 PRO A O 1
ATOM 1330 N N . SER A 1 169 ? 12.072 4.939 2.382 1.00 78.38 169 SER A N 1
ATOM 1331 C CA . SER A 1 169 ? 10.680 5.173 2.775 1.00 78.38 169 SER A CA 1
ATOM 1332 C C . SER A 1 169 ? 9.844 3.900 2.743 1.00 78.38 169 SER A C 1
ATOM 1334 O O . SER A 1 169 ? 9.019 3.697 3.631 1.00 78.38 169 SER A O 1
ATOM 1336 N N . SER A 1 170 ? 10.104 2.994 1.801 1.00 81.56 170 SER A N 1
ATOM 1337 C CA . SER A 1 170 ? 9.429 1.693 1.729 1.00 81.56 170 SER A CA 1
ATOM 1338 C C . SER A 1 170 ? 9.745 0.815 2.936 1.00 81.56 170 SER A C 1
ATOM 1340 O O . SER A 1 170 ? 8.829 0.240 3.521 1.00 81.56 170 SER A O 1
ATOM 1342 N N . ALA A 1 171 ? 11.008 0.774 3.375 1.00 84.06 171 ALA A N 1
ATOM 1343 C CA . ALA A 1 171 ? 11.402 0.044 4.580 1.00 84.06 171 ALA A CA 1
ATOM 1344 C C . ALA A 1 171 ? 10.725 0.608 5.843 1.00 84.06 171 ALA A C 1
ATOM 1346 O O . ALA A 1 171 ? 10.207 -0.146 6.669 1.00 84.06 171 ALA A O 1
ATOM 1347 N N . VAL A 1 172 ? 10.671 1.938 5.973 1.00 86.25 172 VAL A N 1
ATOM 1348 C CA . VAL A 1 172 ? 9.977 2.607 7.084 1.00 86.25 172 VAL A CA 1
ATOM 1349 C C . VAL A 1 172 ? 8.473 2.318 7.056 1.00 86.25 172 VAL A C 1
ATOM 1351 O O . VAL A 1 172 ? 7.898 1.978 8.092 1.00 86.25 172 VAL A O 1
ATOM 1354 N N . ASN A 1 173 ? 7.835 2.387 5.885 1.00 84.81 173 ASN A N 1
ATOM 1355 C CA . ASN A 1 173 ? 6.416 2.068 5.725 1.00 84.81 173 ASN A CA 1
ATOM 1356 C C . ASN A 1 173 ? 6.122 0.608 6.084 1.00 84.81 173 ASN A C 1
ATOM 1358 O O . ASN A 1 173 ? 5.177 0.349 6.828 1.00 84.81 173 ASN A O 1
ATOM 1362 N N . ALA A 1 174 ? 6.947 -0.334 5.621 1.00 87.88 174 ALA A N 1
ATOM 1363 C CA . ALA A 1 174 ? 6.818 -1.752 5.950 1.00 87.88 174 ALA A CA 1
ATOM 1364 C C . ALA A 1 174 ? 6.912 -1.991 7.464 1.00 87.88 174 ALA A C 1
ATOM 1366 O O . ALA A 1 174 ? 6.066 -2.674 8.044 1.00 87.88 174 ALA A O 1
ATOM 1367 N N . LEU A 1 175 ? 7.893 -1.369 8.127 1.00 88.56 175 LEU A N 1
ATOM 1368 C CA . LEU A 1 175 ? 8.063 -1.470 9.576 1.00 88.56 175 LEU A CA 1
ATOM 1369 C C . LEU A 1 175 ? 6.848 -0.918 10.333 1.00 88.56 175 LEU A C 1
ATOM 1371 O O . LEU A 1 175 ? 6.371 -1.534 11.287 1.00 88.56 175 LEU A O 1
ATOM 1375 N N . LEU A 1 176 ? 6.316 0.228 9.911 1.00 84.88 176 LEU A N 1
ATOM 1376 C CA . LEU A 1 176 ? 5.156 0.836 10.560 1.00 84.88 176 LEU A CA 1
ATOM 1377 C C . LEU A 1 176 ? 3.871 0.043 10.325 1.00 84.88 176 LEU A C 1
ATOM 1379 O O . LEU A 1 176 ? 3.070 -0.088 11.251 1.00 84.88 176 LEU A O 1
ATOM 1383 N N . GLN A 1 177 ? 3.690 -0.536 9.137 1.00 87.06 177 GLN A N 1
ATOM 1384 C CA . GLN A 1 177 ? 2.595 -1.470 8.880 1.00 87.06 177 GLN A CA 1
ATOM 1385 C C . GLN A 1 177 ? 2.719 -2.715 9.766 1.00 87.06 177 GLN A C 1
ATOM 1387 O O . GLN A 1 177 ? 1.727 -3.133 10.358 1.00 87.06 177 GLN A O 1
ATOM 1392 N N . LEU A 1 178 ? 3.924 -3.262 9.948 1.00 90.94 178 LEU A N 1
ATOM 1393 C CA . LEU A 1 178 ? 4.150 -4.389 10.854 1.00 90.94 178 LEU A CA 1
ATOM 1394 C C . LEU A 1 178 ? 3.798 -4.034 12.307 1.00 90.94 178 LEU A C 1
ATOM 1396 O O . LEU A 1 178 ? 3.086 -4.787 12.970 1.00 90.94 178 LEU A O 1
ATOM 1400 N N . ILE A 1 179 ? 4.230 -2.868 12.797 1.00 88.44 179 ILE A N 1
ATOM 1401 C CA . ILE A 1 179 ? 3.863 -2.381 14.137 1.00 88.44 179 ILE A CA 1
ATOM 1402 C C . ILE A 1 179 ? 2.340 -2.243 14.256 1.00 88.44 179 ILE A C 1
ATOM 1404 O O . ILE A 1 179 ? 1.753 -2.696 15.238 1.00 88.44 179 ILE A O 1
ATOM 1408 N N . ALA A 1 180 ? 1.687 -1.654 13.253 1.00 86.12 180 ALA A N 1
ATOM 1409 C CA . ALA A 1 180 ? 0.240 -1.484 13.226 1.00 86.12 180 ALA A CA 1
ATOM 1410 C C . ALA A 1 180 ? -0.506 -2.831 13.239 1.00 86.12 180 ALA A C 1
ATOM 1412 O O . ALA A 1 180 ? -1.477 -2.988 13.978 1.00 86.12 180 ALA A O 1
ATOM 1413 N N . PHE A 1 181 ? -0.019 -3.823 12.493 1.00 90.06 181 PHE A N 1
ATOM 1414 C CA . PHE A 1 181 ? -0.553 -5.183 12.482 1.00 90.06 181 PHE A CA 1
ATOM 1415 C C . PHE A 1 181 ? -0.445 -5.865 13.846 1.00 90.06 181 PHE A C 1
ATOM 1417 O O . PHE A 1 181 ? -1.416 -6.438 14.340 1.00 90.06 181 PHE A O 1
ATOM 1424 N N . VAL A 1 182 ? 0.721 -5.755 14.485 1.00 90.50 182 VAL A N 1
ATOM 1425 C CA . VAL A 1 182 ? 0.956 -6.290 15.829 1.00 90.50 182 VAL A CA 1
ATOM 1426 C C . VAL A 1 182 ? 0.010 -5.630 16.835 1.00 90.50 182 VAL A C 1
ATOM 1428 O O . VAL A 1 182 ? -0.659 -6.323 17.602 1.00 90.50 182 VAL A O 1
ATOM 1431 N N . LEU A 1 183 ? -0.109 -4.299 16.799 1.00 87.19 183 LEU A N 1
ATOM 1432 C CA . LEU A 1 183 ? -1.046 -3.558 17.645 1.00 87.19 183 LEU A CA 1
ATOM 1433 C C . LEU A 1 183 ? -2.493 -4.003 17.423 1.00 87.19 183 LEU A C 1
ATOM 1435 O O . LEU A 1 183 ? -3.236 -4.141 18.397 1.00 87.19 183 LEU A O 1
ATOM 1439 N N . LEU A 1 184 ? -2.880 -4.261 16.169 1.00 85.56 184 LEU A N 1
ATOM 1440 C CA . LEU A 1 184 ? -4.189 -4.807 15.844 1.00 85.56 184 LEU A CA 1
ATOM 1441 C C . LEU A 1 184 ? -4.352 -6.142 16.585 1.00 85.56 184 LEU A C 1
ATOM 1443 O O . LEU A 1 184 ? -5.086 -6.171 17.562 1.00 85.56 184 LEU A O 1
ATOM 1447 N N . ILE A 1 185 ? -3.563 -7.179 16.289 1.00 88.50 185 ILE A N 1
ATOM 1448 C CA . ILE A 1 185 ? -3.665 -8.511 16.929 1.00 88.50 185 ILE A CA 1
ATOM 1449 C C . ILE A 1 185 ? -3.862 -8.463 18.459 1.00 88.50 185 ILE A C 1
ATOM 1451 O O . ILE A 1 185 ? -4.683 -9.205 19.005 1.00 88.50 185 ILE A O 1
ATOM 1455 N N . PHE A 1 186 ? -3.128 -7.600 19.168 1.00 84.81 186 PHE A N 1
ATOM 1456 C CA . PHE A 1 186 ? -3.204 -7.518 20.630 1.00 84.81 186 PHE A CA 1
ATOM 1457 C C . PHE A 1 186 ? -4.428 -6.768 21.176 1.00 84.81 186 PHE A C 1
ATOM 1459 O O . PHE A 1 186 ? -4.812 -7.000 22.323 1.00 84.81 186 PHE A O 1
ATOM 1466 N N . THR A 1 187 ? -5.061 -5.904 20.384 1.00 78.38 187 THR A N 1
ATOM 1467 C CA . THR A 1 187 ? -6.237 -5.116 20.801 1.00 78.38 187 THR A CA 1
ATOM 1468 C C . THR A 1 187 ? -7.570 -5.834 20.604 1.00 78.38 187 THR A C 1
ATOM 1470 O O . THR A 1 187 ? -8.518 -5.582 21.340 1.00 78.38 187 THR A O 1
ATOM 1473 N N . GLY A 1 188 ? -7.629 -6.798 19.689 1.00 65.94 188 GLY A N 1
ATOM 1474 C CA . GLY A 1 188 ? -8.845 -7.507 19.285 1.00 65.94 188 GLY A CA 1
ATOM 1475 C C . GLY A 1 188 ? -9.515 -8.467 20.256 1.00 65.94 188 GLY A C 1
ATOM 1476 O O . GLY A 1 188 ? -10.511 -9.092 19.907 1.00 65.94 188 GLY A O 1
ATOM 1477 N N . LYS A 1 189 ? -8.956 -8.676 21.448 1.00 60.34 189 LYS A N 1
ATOM 1478 C CA . LYS A 1 189 ? -9.341 -9.819 22.293 1.00 60.34 189 LYS A CA 1
ATOM 1479 C C . LYS A 1 189 ? -10.615 -9.618 23.117 1.00 60.34 189 LYS A C 1
ATOM 1481 O O . LYS A 1 189 ? -11.004 -10.548 23.818 1.00 60.34 189 LYS A O 1
ATOM 1486 N N . LYS A 1 190 ? -11.241 -8.439 23.077 1.00 60.41 190 LYS A N 1
ATOM 1487 C CA . LYS A 1 190 ? -12.254 -8.058 24.075 1.00 60.41 190 LYS A CA 1
ATOM 1488 C C . LYS A 1 190 ? -13.704 -8.376 23.713 1.00 60.41 190 LYS A C 1
ATOM 1490 O O . LYS A 1 190 ? -14.494 -8.515 24.636 1.00 60.41 190 LYS A O 1
ATOM 1495 N N . ASP A 1 191 ? -14.042 -8.562 22.438 1.00 61.16 191 ASP A N 1
ATOM 1496 C CA . ASP A 1 191 ? -15.436 -8.763 22.023 1.00 61.16 191 ASP A CA 1
ATOM 1497 C C . ASP A 1 191 ? -15.617 -10.083 21.249 1.00 61.16 191 ASP A C 1
ATOM 1499 O O . ASP A 1 191 ? -15.011 -10.311 20.197 1.00 61.16 191 ASP A O 1
ATOM 1503 N N . VAL A 1 192 ? -16.389 -11.011 21.825 1.00 62.16 192 VAL A N 1
ATOM 1504 C CA . VAL A 1 192 ? -16.572 -12.375 21.297 1.00 62.16 192 VAL A CA 1
ATOM 1505 C C . VAL A 1 192 ? -17.551 -12.385 20.127 1.00 62.16 192 VAL A C 1
ATOM 1507 O O . VAL A 1 192 ? -17.313 -13.106 19.156 1.00 62.16 192 VAL A O 1
ATOM 1510 N N . GLU A 1 193 ? -18.606 -11.571 20.186 1.00 69.88 193 GLU A N 1
ATOM 1511 C CA . GLU A 1 193 ? -19.688 -11.569 19.190 1.00 69.88 193 GLU A CA 1
ATOM 1512 C C . GLU A 1 193 ? -19.204 -11.055 17.829 1.00 69.88 193 GLU A C 1
ATOM 1514 O O . GLU A 1 193 ? -19.641 -11.517 16.777 1.00 69.88 193 GLU A O 1
ATOM 1519 N N . ASN A 1 194 ? -18.193 -10.189 17.841 1.00 73.44 194 ASN A N 1
ATOM 1520 C CA . ASN A 1 194 ? -17.640 -9.568 16.644 1.00 73.44 194 ASN A CA 1
ATOM 1521 C C . ASN A 1 194 ? -16.294 -10.151 16.189 1.00 73.44 194 ASN A C 1
ATOM 1523 O O . ASN A 1 194 ? -15.642 -9.627 15.276 1.00 73.44 194 ASN A O 1
ATOM 1527 N N . ARG A 1 195 ? -15.873 -11.274 16.783 1.00 81.44 195 ARG A N 1
ATOM 1528 C CA . ARG A 1 195 ? -14.561 -11.888 16.532 1.00 81.44 195 ARG A CA 1
ATOM 1529 C C . ARG A 1 195 ? -14.340 -12.249 15.061 1.00 81.44 195 ARG A C 1
ATOM 1531 O O . ARG A 1 195 ? -13.233 -12.085 14.557 1.00 81.44 195 ARG A O 1
ATOM 1538 N N . PHE A 1 196 ? -15.374 -12.714 14.356 1.00 84.25 196 PHE A N 1
ATOM 1539 C CA . PHE A 1 196 ? -15.267 -13.059 12.933 1.00 84.25 196 PHE A CA 1
ATOM 1540 C C . PHE A 1 196 ? -14.905 -11.841 12.069 1.00 84.25 196 PHE A C 1
ATOM 1542 O O . PHE A 1 196 ? -13.967 -11.884 11.268 1.00 84.25 196 PHE A O 1
ATOM 1549 N N . HIS A 1 197 ? -15.606 -10.726 12.267 1.00 83.38 197 HIS A N 1
ATOM 1550 C CA . HIS A 1 197 ? -15.369 -9.493 11.520 1.00 83.38 197 HIS A CA 1
ATOM 1551 C C . HIS A 1 197 ? -14.010 -8.881 11.836 1.00 83.38 197 HIS A C 1
ATOM 1553 O O . HIS A 1 197 ? -13.290 -8.438 10.941 1.00 83.38 197 HIS A O 1
ATOM 1559 N N . TYR A 1 198 ? -13.634 -8.924 13.107 1.00 85.31 198 TYR A N 1
ATOM 1560 C CA . TYR A 1 198 ? -12.329 -8.490 13.556 1.00 85.31 198 TYR A CA 1
ATOM 1561 C C . TYR A 1 198 ? -11.188 -9.321 12.937 1.00 85.31 198 TYR A C 1
ATOM 1563 O O . TYR A 1 198 ? -10.235 -8.770 12.382 1.00 85.31 198 TYR A O 1
ATOM 1571 N N . ASN A 1 199 ? -11.321 -10.650 12.934 1.00 89.56 199 ASN A N 1
ATOM 1572 C CA . ASN A 1 199 ? -10.361 -11.548 12.290 1.00 89.56 199 ASN A CA 1
ATOM 1573 C C . ASN A 1 199 ? -10.274 -11.312 10.778 1.00 89.56 199 ASN A C 1
ATOM 1575 O O . ASN A 1 199 ? -9.193 -11.421 10.207 1.00 89.56 199 ASN A O 1
ATOM 1579 N N . THR A 1 200 ? -11.383 -10.942 10.131 1.00 91.44 200 THR A N 1
ATOM 1580 C CA . THR A 1 200 ? -11.397 -10.600 8.700 1.00 91.44 200 THR A CA 1
ATOM 1581 C C . THR A 1 200 ? -10.547 -9.353 8.416 1.00 91.44 200 THR A C 1
ATOM 1583 O O . THR A 1 200 ? -9.798 -9.337 7.442 1.00 91.44 200 THR A O 1
ATOM 1586 N N . LYS A 1 201 ? -10.574 -8.340 9.296 1.00 90.31 201 LYS A N 1
ATOM 1587 C CA . LYS A 1 201 ? -9.710 -7.145 9.192 1.00 90.31 201 LYS A CA 1
ATOM 1588 C C . LYS A 1 201 ? -8.236 -7.497 9.338 1.00 90.31 201 LYS A C 1
ATOM 1590 O O . LYS A 1 201 ? -7.419 -7.057 8.532 1.00 90.31 201 LYS A O 1
ATOM 1595 N N . ILE A 1 202 ? -7.907 -8.322 10.337 1.00 91.81 202 ILE A N 1
ATOM 1596 C CA . ILE A 1 202 ? -6.545 -8.842 10.526 1.00 91.81 202 ILE A CA 1
ATOM 1597 C C . ILE A 1 202 ? -6.096 -9.607 9.286 1.00 91.81 202 ILE A C 1
ATOM 1599 O O . ILE A 1 202 ? -4.982 -9.387 8.826 1.00 91.81 202 ILE A O 1
ATOM 1603 N N . ALA A 1 203 ? -6.948 -10.467 8.726 1.00 94.38 203 ALA A N 1
ATOM 1604 C CA . ALA A 1 203 ? -6.629 -11.222 7.522 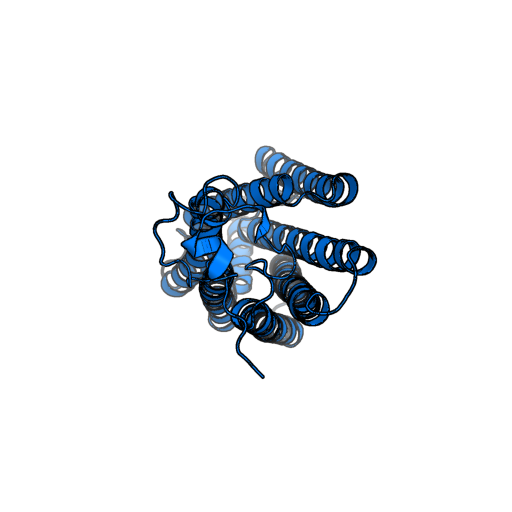1.00 94.38 203 ALA A CA 1
ATOM 1605 C C . ALA A 1 203 ? -6.354 -10.292 6.331 1.00 94.38 203 ALA A C 1
ATOM 1607 O O . ALA A 1 203 ? -5.334 -10.451 5.669 1.00 94.38 203 ALA A O 1
ATOM 1608 N N . GLY A 1 204 ? -7.196 -9.277 6.102 1.00 94.31 204 GLY A N 1
ATOM 1609 C CA . GLY A 1 204 ? -6.958 -8.276 5.058 1.00 94.31 204 GLY A CA 1
ATOM 1610 C C . GLY A 1 204 ? -5.614 -7.564 5.234 1.00 94.31 204 GLY A C 1
ATOM 1611 O O . GLY A 1 204 ? -4.826 -7.485 4.293 1.00 94.31 204 GLY A O 1
ATOM 1612 N N . PHE A 1 205 ? -5.300 -7.139 6.460 1.00 93.00 205 PHE A N 1
ATOM 1613 C CA . PHE A 1 205 ? -4.023 -6.496 6.775 1.00 93.00 205 PHE A CA 1
ATOM 1614 C C . PHE A 1 205 ? -2.824 -7.449 6.603 1.00 93.00 205 PHE A C 1
ATOM 1616 O O . PHE A 1 205 ? -1.797 -7.071 6.041 1.00 93.00 205 PHE A O 1
ATOM 1623 N N . ALA A 1 206 ? -2.955 -8.706 7.030 1.00 95.06 206 ALA A N 1
ATOM 1624 C CA . ALA A 1 206 ? -1.930 -9.730 6.850 1.00 95.06 206 ALA A CA 1
ATOM 1625 C C . ALA A 1 206 ? -1.637 -9.975 5.364 1.00 95.06 206 ALA A C 1
ATOM 1627 O O . ALA A 1 206 ? -0.475 -10.071 4.980 1.00 95.06 206 ALA A O 1
ATOM 1628 N N . VAL A 1 207 ? -2.672 -10.005 4.519 1.00 96.81 207 VAL A N 1
ATOM 1629 C CA . VAL A 1 207 ? -2.516 -10.131 3.064 1.00 96.81 207 VAL A CA 1
ATOM 1630 C C . VAL A 1 207 ? -1.814 -8.899 2.477 1.00 96.81 207 VAL A C 1
ATOM 1632 O O . VAL A 1 207 ? -0.931 -9.059 1.639 1.00 96.81 207 VAL A O 1
ATOM 1635 N N . THR A 1 208 ? -2.107 -7.679 2.951 1.00 94.38 208 THR A N 1
ATOM 1636 C CA . THR A 1 208 ? -1.342 -6.491 2.514 1.00 94.38 208 THR A CA 1
ATOM 1637 C C . THR A 1 208 ? 0.130 -6.539 2.932 1.00 94.38 208 THR A C 1
ATOM 1639 O O . THR A 1 208 ? 0.993 -6.157 2.153 1.00 94.38 208 THR A O 1
ATOM 1642 N N . LEU A 1 209 ? 0.453 -7.058 4.122 1.00 93.06 209 LEU A N 1
ATOM 1643 C CA . LEU A 1 209 ? 1.846 -7.252 4.542 1.00 93.06 209 LEU A CA 1
ATOM 1644 C C . LEU A 1 209 ? 2.544 -8.356 3.747 1.00 93.06 209 LEU A C 1
ATOM 1646 O O . LEU A 1 209 ? 3.732 -8.242 3.453 1.00 93.06 209 LEU A O 1
ATOM 1650 N N . LEU A 1 210 ? 1.813 -9.411 3.382 1.00 94.44 210 LEU A N 1
ATOM 1651 C CA . LEU A 1 210 ? 2.335 -10.479 2.541 1.00 94.44 210 LEU A CA 1
ATOM 1652 C C . LEU A 1 210 ? 2.773 -9.938 1.179 1.00 94.44 210 LEU A C 1
ATOM 1654 O O . LEU A 1 210 ? 3.812 -10.364 0.688 1.00 94.44 210 LEU A O 1
ATOM 1658 N N . SER A 1 211 ? 2.048 -8.979 0.591 1.00 93.62 211 SER A N 1
ATOM 1659 C CA . SER A 1 211 ? 2.491 -8.374 -0.670 1.00 93.62 211 SER A CA 1
ATOM 1660 C C . SER A 1 211 ? 3.839 -7.667 -0.502 1.00 93.62 211 SER A C 1
ATOM 1662 O O . SER A 1 211 ? 4.744 -7.885 -1.305 1.00 93.62 211 SER A O 1
ATOM 1664 N N . VAL A 1 212 ? 4.015 -6.895 0.576 1.00 90.31 212 VAL A N 1
ATOM 1665 C CA . VAL A 1 212 ? 5.284 -6.220 0.895 1.00 90.31 212 VAL A CA 1
ATOM 1666 C C . VAL A 1 212 ? 6.408 -7.232 1.120 1.00 90.31 212 VAL A C 1
ATOM 1668 O O . VAL A 1 212 ? 7.516 -7.020 0.638 1.00 90.31 212 VAL A O 1
ATOM 1671 N N . ALA A 1 213 ? 6.134 -8.338 1.816 1.00 90.56 213 ALA A N 1
ATOM 1672 C CA . ALA A 1 213 ? 7.115 -9.392 2.062 1.00 90.56 213 ALA A CA 1
ATOM 1673 C C . ALA A 1 213 ? 7.522 -10.126 0.775 1.00 90.56 213 ALA A C 1
ATOM 1675 O O . ALA A 1 213 ? 8.706 -10.367 0.567 1.00 90.56 213 ALA A O 1
ATOM 1676 N N . VAL A 1 214 ? 6.560 -10.445 -0.097 1.00 89.56 214 VAL A N 1
ATOM 1677 C CA . VAL A 1 214 ? 6.822 -11.068 -1.404 1.00 89.56 214 VAL A CA 1
ATOM 1678 C C . VAL A 1 214 ? 7.659 -10.133 -2.270 1.00 89.56 214 VAL A C 1
ATOM 1680 O O . VAL A 1 214 ? 8.693 -10.545 -2.784 1.00 89.56 214 VAL A O 1
ATOM 1683 N N . PHE A 1 215 ? 7.269 -8.863 -2.389 1.00 88.19 215 PHE A N 1
ATOM 1684 C CA . PHE A 1 215 ? 8.033 -7.911 -3.188 1.00 88.19 215 PHE A CA 1
ATOM 1685 C C . PHE A 1 215 ? 9.428 -7.684 -2.597 1.00 88.19 215 PHE A C 1
ATOM 1687 O O . PHE A 1 215 ? 10.422 -7.899 -3.274 1.00 88.19 215 PHE A O 1
ATOM 1694 N N . GLY A 1 216 ? 9.531 -7.328 -1.315 1.00 86.44 216 GLY A N 1
ATOM 1695 C CA . GLY A 1 216 ? 10.812 -7.021 -0.674 1.00 86.44 216 GLY A CA 1
ATOM 1696 C C . GLY A 1 216 ? 11.761 -8.216 -0.547 1.00 86.44 216 GLY A C 1
ATOM 1697 O O . GLY A 1 216 ? 12.971 -8.022 -0.580 1.00 86.44 216 GLY A O 1
ATOM 1698 N N . GLY A 1 217 ? 11.233 -9.436 -0.414 1.00 87.56 217 GLY A N 1
ATOM 1699 C CA . GLY A 1 217 ? 12.035 -10.654 -0.290 1.00 87.56 217 GLY A CA 1
ATOM 1700 C C . GLY A 1 217 ? 12.634 -11.138 -1.609 1.00 87.56 217 GLY A C 1
ATOM 1701 O O . GLY A 1 217 ? 13.699 -11.744 -1.595 1.00 87.56 217 GLY A O 1
ATOM 1702 N N . PHE A 1 218 ? 11.974 -10.857 -2.736 1.00 88.44 218 PHE A N 1
ATOM 1703 C CA . PHE A 1 218 ? 12.426 -11.305 -4.055 1.00 88.44 218 PHE A CA 1
ATOM 1704 C C . PHE A 1 218 ? 12.925 -10.170 -4.952 1.00 88.44 218 PHE A C 1
ATOM 1706 O O . PHE A 1 218 ? 13.568 -10.450 -5.957 1.00 88.44 218 PHE A O 1
ATOM 1713 N N . ALA A 1 219 ? 12.687 -8.900 -4.604 1.00 85.12 219 ALA A N 1
ATOM 1714 C CA . ALA A 1 219 ? 13.065 -7.774 -5.454 1.00 85.12 219 ALA A CA 1
ATOM 1715 C C . ALA A 1 219 ? 14.576 -7.703 -5.713 1.00 85.12 219 ALA A C 1
ATOM 1717 O O . ALA A 1 219 ? 14.981 -7.455 -6.838 1.00 85.12 219 ALA A O 1
ATOM 1718 N N . SER A 1 220 ? 15.427 -7.950 -4.715 1.00 83.12 220 SER A N 1
ATOM 1719 C CA . SER A 1 220 ? 16.876 -7.878 -4.945 1.00 83.12 220 SER A CA 1
ATOM 1720 C C . SER A 1 220 ? 17.367 -8.928 -5.937 1.00 83.12 220 SER A C 1
ATOM 1722 O O . SER A 1 220 ? 18.228 -8.605 -6.734 1.00 83.12 220 SER A O 1
ATOM 1724 N N . ALA A 1 221 ? 16.807 -10.142 -5.915 1.00 85.12 221 ALA A N 1
ATOM 1725 C CA . ALA A 1 221 ? 17.200 -11.230 -6.814 1.00 85.12 221 ALA A CA 1
ATOM 1726 C C . ALA A 1 221 ? 16.539 -11.113 -8.198 1.00 85.12 221 ALA A C 1
ATOM 1728 O O . ALA A 1 221 ? 17.155 -11.374 -9.225 1.00 85.12 221 ALA A O 1
ATOM 1729 N N . CYS A 1 222 ? 15.270 -10.704 -8.236 1.00 82.19 222 CYS A N 1
ATOM 1730 C CA . CYS A 1 222 ? 14.495 -10.633 -9.473 1.00 82.19 222 CYS A CA 1
ATOM 1731 C C . CYS A 1 222 ? 14.632 -9.302 -10.217 1.00 82.19 222 CYS A C 1
ATOM 1733 O O . CYS A 1 222 ? 14.144 -9.205 -11.333 1.00 82.19 222 CYS A O 1
ATOM 1735 N N . PHE A 1 223 ? 15.310 -8.303 -9.649 1.00 77.62 223 PHE A N 1
ATOM 1736 C CA . PHE A 1 223 ? 15.710 -7.073 -10.346 1.00 77.62 223 PHE A CA 1
ATOM 1737 C C . PHE A 1 223 ? 17.245 -6.959 -10.457 1.00 77.62 223 PHE A C 1
ATOM 1739 O O . PHE A 1 223 ? 17.780 -5.859 -10.602 1.00 77.62 223 PHE A O 1
ATOM 1746 N N . ASP A 1 224 ? 17.955 -8.091 -10.380 1.00 77.31 224 ASP A N 1
ATOM 1747 C CA . ASP A 1 224 ? 19.412 -8.157 -10.506 1.00 77.31 224 ASP A CA 1
ATOM 1748 C C . ASP A 1 224 ? 19.854 -8.312 -11.965 1.00 77.31 224 ASP A C 1
ATOM 1750 O O . ASP A 1 224 ? 20.170 -9.401 -12.449 1.00 77.31 224 ASP A O 1
ATOM 1754 N N . TYR A 1 225 ? 19.867 -7.188 -12.673 1.00 72.44 225 TYR A N 1
ATOM 1755 C CA . TYR A 1 225 ? 20.385 -7.128 -14.036 1.00 72.44 225 TYR A CA 1
ATOM 1756 C C . TYR A 1 225 ? 21.892 -7.444 -14.095 1.00 72.44 225 TYR A C 1
ATOM 1758 O O . TYR A 1 225 ? 22.373 -7.992 -15.081 1.00 72.44 225 TYR A O 1
ATOM 1766 N N . GLU A 1 226 ? 22.672 -7.153 -13.053 1.00 75.62 226 GLU A N 1
ATOM 1767 C CA . GLU A 1 226 ? 24.121 -7.395 -13.095 1.00 75.62 226 GLU A CA 1
ATOM 1768 C C . GLU A 1 226 ? 24.445 -8.894 -13.153 1.00 75.62 226 GLU A C 1
ATOM 1770 O O . GLU A 1 226 ? 25.381 -9.289 -13.850 1.00 75.62 226 GLU A O 1
ATOM 1775 N N . ASN A 1 227 ? 23.622 -9.722 -12.503 1.00 79.88 227 ASN A N 1
ATOM 1776 C CA . ASN A 1 227 ? 23.759 -11.180 -12.484 1.00 79.88 227 ASN A CA 1
ATOM 1777 C C . ASN A 1 227 ? 22.670 -11.908 -13.296 1.00 79.88 227 ASN A C 1
ATOM 1779 O O . ASN A 1 227 ? 22.392 -13.079 -13.044 1.00 79.88 227 ASN A O 1
ATOM 1783 N N . CYS A 1 228 ? 22.029 -11.230 -14.260 1.00 78.69 228 CYS A N 1
ATOM 1784 C CA . CYS A 1 228 ? 21.023 -11.809 -15.167 1.00 78.69 228 CYS A CA 1
ATOM 1785 C C . CYS A 1 228 ? 19.943 -12.641 -14.457 1.00 78.69 228 CYS A C 1
ATOM 1787 O O . CYS A 1 228 ? 19.516 -13.692 -14.936 1.00 78.69 228 CYS A O 1
ATOM 1789 N N . PHE A 1 229 ? 19.495 -12.165 -13.293 1.00 81.88 229 PHE A N 1
ATOM 1790 C CA . PHE A 1 229 ? 18.440 -12.806 -12.509 1.00 81.88 229 PHE A CA 1
ATOM 1791 C C . PHE A 1 229 ? 18.731 -14.268 -12.125 1.00 81.88 229 PHE A C 1
ATOM 1793 O O . PHE A 1 229 ? 17.788 -15.011 -11.858 1.00 81.88 229 PHE A O 1
ATOM 1800 N N . GLU A 1 230 ? 20.001 -14.695 -12.080 1.00 82.75 230 GLU A N 1
ATOM 1801 C CA . GLU A 1 230 ? 20.384 -16.087 -11.782 1.00 82.75 230 GLU A CA 1
ATOM 1802 C C . GLU A 1 230 ? 19.800 -16.571 -10.442 1.00 82.75 230 GLU A C 1
ATOM 1804 O O . GLU A 1 230 ? 19.406 -17.728 -10.296 1.00 82.75 230 GLU A O 1
ATOM 1809 N N . GLU A 1 231 ? 19.674 -15.659 -9.475 1.00 86.38 231 GLU A N 1
ATOM 1810 C CA . GLU A 1 231 ? 19.110 -15.938 -8.154 1.00 86.38 231 GLU A CA 1
ATOM 1811 C C . GLU A 1 231 ? 17.576 -15.796 -8.083 1.00 86.38 231 GLU A C 1
ATOM 1813 O O . GLU A 1 231 ? 16.981 -16.073 -7.036 1.00 86.38 231 GLU A O 1
ATOM 1818 N N . CYS A 1 232 ? 16.901 -15.361 -9.155 1.00 84.94 232 CYS A N 1
ATOM 1819 C CA . CYS A 1 232 ? 15.448 -15.208 -9.151 1.00 84.94 232 CYS A CA 1
ATOM 1820 C C . CYS A 1 232 ? 14.768 -16.590 -9.209 1.00 84.94 232 CYS A C 1
ATOM 1822 O O . CYS A 1 232 ? 14.932 -17.331 -10.177 1.00 84.94 232 CYS A O 1
ATOM 1824 N N . PRO A 1 233 ? 13.945 -16.960 -8.210 1.00 88.94 233 PRO A N 1
ATOM 1825 C CA . PRO A 1 233 ? 13.334 -18.290 -8.152 1.00 88.94 233 PRO A CA 1
ATOM 1826 C C . PRO A 1 233 ? 12.127 -18.455 -9.089 1.00 88.94 233 PRO A C 1
ATOM 1828 O O . PRO A 1 233 ? 11.500 -19.516 -9.102 1.00 88.94 233 PRO A O 1
ATOM 1831 N N . PHE A 1 234 ? 11.749 -17.406 -9.820 1.00 86.62 234 PHE A N 1
ATOM 1832 C CA . PHE A 1 234 ? 10.591 -17.395 -10.707 1.00 86.62 234 PHE A CA 1
ATOM 1833 C C . PHE A 1 234 ? 11.022 -17.498 -12.174 1.00 86.62 234 PHE A C 1
ATOM 1835 O O . PHE A 1 234 ? 12.148 -17.131 -12.506 1.00 86.62 234 PHE A O 1
ATOM 1842 N N . PRO A 1 235 ? 10.137 -17.986 -13.067 1.00 83.62 235 PRO A N 1
ATOM 1843 C CA . PRO A 1 235 ? 10.368 -17.905 -14.502 1.00 83.62 235 PRO A CA 1
ATOM 1844 C C . PRO A 1 235 ? 10.691 -16.476 -14.909 1.00 83.62 235 PRO A C 1
ATOM 1846 O O . PRO A 1 235 ? 10.159 -15.543 -14.313 1.00 83.62 235 PRO A O 1
ATOM 1849 N N . LEU A 1 236 ? 11.516 -16.318 -15.941 1.00 75.81 236 LEU A N 1
ATOM 1850 C CA . LEU A 1 236 ? 11.892 -14.991 -16.401 1.00 75.81 236 LEU A CA 1
ATOM 1851 C C . LEU A 1 236 ? 10.635 -14.201 -16.747 1.00 75.81 236 LEU A C 1
ATOM 1853 O O . LEU A 1 236 ? 10.394 -13.212 -16.106 1.00 75.81 236 LEU A O 1
ATOM 1857 N N . ASP A 1 237 ? 9.690 -14.698 -17.540 1.00 74.31 237 ASP A N 1
ATOM 1858 C CA . ASP A 1 237 ? 8.422 -14.003 -17.841 1.00 74.31 237 ASP A CA 1
ATOM 1859 C C . ASP A 1 237 ? 7.447 -13.755 -16.655 1.00 74.31 237 ASP A C 1
ATOM 1861 O O . ASP A 1 237 ? 6.281 -13.406 -16.861 1.00 74.31 237 ASP A O 1
ATOM 1865 N N . PHE A 1 238 ? 7.885 -13.896 -15.405 1.00 81.88 238 PHE A N 1
ATOM 1866 C CA . PHE A 1 238 ? 7.113 -13.598 -14.210 1.00 81.88 238 PHE A CA 1
ATOM 1867 C C . PHE A 1 238 ? 7.164 -12.112 -13.824 1.00 81.88 238 PHE A C 1
ATOM 1869 O O . PHE A 1 238 ? 8.185 -11.571 -13.413 1.00 81.88 238 PHE A O 1
ATOM 1876 N N . ASN A 1 239 ? 6.007 -11.446 -13.837 1.00 85.31 239 ASN A N 1
ATOM 1877 C CA . ASN A 1 239 ? 5.894 -10.068 -13.361 1.00 85.31 239 ASN A CA 1
ATOM 1878 C C . ASN A 1 239 ? 5.659 -10.011 -11.838 1.00 85.31 239 ASN A C 1
ATOM 1880 O O . ASN A 1 239 ? 4.513 -9.975 -11.369 1.00 85.31 239 ASN A O 1
ATOM 1884 N N . LEU A 1 240 ? 6.749 -9.958 -11.068 1.00 86.12 240 LEU A N 1
ATOM 1885 C CA . LEU A 1 240 ? 6.714 -9.851 -9.603 1.00 86.12 240 LEU A CA 1
ATOM 1886 C C . LEU A 1 240 ? 5.945 -8.605 -9.117 1.00 86.12 240 LEU A C 1
ATOM 1888 O O . LEU A 1 240 ? 5.231 -8.677 -8.113 1.00 86.12 240 LEU A O 1
ATOM 1892 N N . ASN A 1 241 ? 6.026 -7.483 -9.841 1.00 86.94 241 ASN A N 1
ATOM 1893 C CA . ASN A 1 241 ? 5.346 -6.237 -9.480 1.00 86.94 241 ASN A CA 1
ATOM 1894 C C . ASN A 1 241 ? 3.812 -6.345 -9.639 1.00 86.94 241 ASN A C 1
ATOM 1896 O O . ASN A 1 241 ? 3.043 -5.986 -8.745 1.00 86.94 241 ASN A O 1
ATOM 1900 N N . ALA A 1 242 ? 3.333 -6.951 -10.728 1.00 89.62 242 ALA A N 1
ATOM 1901 C CA . ALA A 1 242 ? 1.908 -7.230 -10.910 1.00 89.62 242 ALA A CA 1
ATOM 1902 C C . ALA A 1 242 ? 1.371 -8.192 -9.837 1.00 89.62 242 ALA A C 1
ATOM 1904 O O . ALA A 1 242 ? 0.266 -7.992 -9.331 1.00 89.62 242 ALA A O 1
ATOM 1905 N N . VAL A 1 243 ? 2.149 -9.208 -9.445 1.00 91.69 243 VAL A N 1
ATOM 1906 C CA . VAL A 1 243 ? 1.768 -10.124 -8.356 1.00 91.69 243 VAL A CA 1
ATOM 1907 C C . VAL A 1 243 ? 1.681 -9.391 -7.022 1.00 91.69 243 VAL A C 1
ATOM 1909 O O . VAL A 1 243 ? 0.698 -9.569 -6.298 1.00 91.69 243 VAL A O 1
ATOM 1912 N N . PHE A 1 244 ? 2.639 -8.511 -6.724 1.00 92.81 244 PHE A N 1
ATOM 1913 C CA . PHE A 1 244 ? 2.558 -7.610 -5.576 1.00 92.81 244 PHE A CA 1
ATOM 1914 C C . PHE A 1 244 ? 1.239 -6.822 -5.573 1.00 92.81 244 PHE A C 1
ATOM 1916 O O . PHE A 1 244 ? 0.517 -6.856 -4.572 1.00 92.81 244 PHE A O 1
ATOM 1923 N N . HIS A 1 245 ? 0.872 -6.186 -6.690 1.00 95.25 245 HIS A N 1
ATOM 1924 C CA . HIS A 1 245 ? -0.380 -5.434 -6.792 1.00 95.25 245 HIS A CA 1
ATOM 1925 C C . HIS A 1 245 ? -1.618 -6.305 -6.599 1.00 95.25 245 HIS A C 1
ATOM 1927 O O . HIS A 1 245 ? -2.552 -5.878 -5.928 1.00 95.25 245 HIS A O 1
ATOM 1933 N N . VAL A 1 246 ? -1.645 -7.520 -7.152 1.00 96.81 246 VAL A N 1
ATOM 1934 C CA . VAL A 1 246 ? -2.784 -8.438 -6.998 1.00 96.81 246 VAL A CA 1
ATOM 1935 C C . VAL A 1 246 ? -2.957 -8.854 -5.539 1.00 96.81 246 VAL A C 1
ATOM 1937 O O . VAL A 1 246 ? -4.069 -8.788 -5.015 1.00 96.81 246 VAL A O 1
ATOM 1940 N N . ILE A 1 247 ? -1.877 -9.238 -4.853 1.00 97.25 247 ILE A N 1
ATOM 1941 C CA . ILE A 1 247 ? -1.942 -9.600 -3.430 1.00 97.25 247 ILE A CA 1
ATOM 1942 C C . ILE A 1 247 ? -2.384 -8.382 -2.612 1.00 97.25 247 ILE A C 1
ATOM 1944 O O . ILE A 1 247 ? -3.293 -8.485 -1.786 1.00 97.25 247 ILE A O 1
ATOM 1948 N N . TYR A 1 248 ? -1.805 -7.209 -2.884 1.00 96.75 248 TYR A N 1
ATOM 1949 C CA . TYR A 1 248 ? -2.176 -5.973 -2.203 1.00 96.75 248 TYR A CA 1
ATOM 1950 C C . TYR A 1 248 ? -3.657 -5.626 -2.426 1.00 96.75 248 TYR A C 1
ATOM 1952 O O . TYR A 1 248 ? -4.360 -5.327 -1.462 1.00 96.75 248 TYR A O 1
ATOM 1960 N N . LEU A 1 249 ? -4.157 -5.761 -3.661 1.00 97.94 249 LEU A N 1
ATOM 1961 C CA . LEU A 1 249 ? -5.555 -5.554 -4.056 1.00 97.94 249 LEU A CA 1
ATOM 1962 C C . LEU A 1 249 ? -6.510 -6.450 -3.269 1.00 97.94 249 LEU A C 1
ATOM 1964 O O . LEU A 1 249 ? -7.525 -5.972 -2.761 1.00 97.94 249 LEU A O 1
ATOM 1968 N N . VAL A 1 250 ? -6.181 -7.738 -3.139 1.00 98.25 250 VAL A N 1
ATOM 1969 C CA . VAL A 1 250 ? -6.970 -8.681 -2.337 1.00 98.25 250 VAL A CA 1
ATOM 1970 C C . VAL A 1 250 ? -6.985 -8.247 -0.872 1.00 98.25 250 VAL A C 1
ATOM 1972 O O . VAL A 1 250 ? -8.053 -8.196 -0.263 1.00 98.25 250 VAL A O 1
ATOM 1975 N N . GLY A 1 251 ? -5.833 -7.867 -0.314 1.00 97.44 251 GLY A N 1
ATOM 1976 C CA . GLY A 1 251 ? -5.730 -7.416 1.074 1.00 97.44 251 GLY A CA 1
ATOM 1977 C C . GLY A 1 251 ? -6.562 -6.163 1.366 1.00 97.44 251 GLY A C 1
ATOM 1978 O O . GLY A 1 251 ? -7.380 -6.166 2.291 1.00 97.44 251 GLY A O 1
ATOM 1979 N N . VAL A 1 252 ? -6.427 -5.114 0.545 1.00 97.31 252 VAL A N 1
ATOM 1980 C CA . VAL A 1 252 ? -7.224 -3.881 0.698 1.00 97.31 252 VAL A CA 1
ATOM 1981 C C . VAL A 1 252 ? -8.704 -4.107 0.390 1.00 97.31 252 VAL A C 1
ATOM 1983 O O . VAL A 1 252 ? -9.555 -3.464 1.004 1.00 97.31 252 VAL A O 1
ATOM 1986 N N . GLY A 1 253 ? -9.025 -5.047 -0.503 1.00 97.94 253 GLY A N 1
ATOM 1987 C CA . GLY A 1 253 ? -10.386 -5.485 -0.801 1.00 97.94 253 GLY A CA 1
ATOM 1988 C C . GLY A 1 253 ? -11.067 -6.129 0.403 1.00 97.94 253 GLY A C 1
ATOM 1989 O O . GLY A 1 253 ? -12.167 -5.722 0.778 1.00 97.94 253 GLY A O 1
ATOM 1990 N N . ILE A 1 254 ? -10.389 -7.080 1.053 1.00 97.12 254 ILE A N 1
ATOM 1991 C CA . ILE A 1 254 ? -10.860 -7.722 2.288 1.00 97.12 254 ILE A CA 1
ATOM 1992 C C . ILE A 1 254 ? -11.023 -6.677 3.396 1.00 97.12 254 ILE A C 1
ATOM 1994 O O . ILE A 1 254 ? -12.064 -6.644 4.056 1.00 97.12 254 ILE A O 1
ATOM 1998 N N . LEU A 1 255 ? -10.033 -5.794 3.576 1.00 94.75 255 LEU A N 1
ATOM 1999 C CA . LEU A 1 255 ? -10.083 -4.737 4.587 1.00 94.75 255 LEU A CA 1
ATOM 2000 C C . LEU A 1 255 ? -11.277 -3.797 4.353 1.00 94.75 255 LEU A C 1
ATOM 2002 O O . LEU A 1 255 ? -12.093 -3.607 5.255 1.00 94.75 255 LEU A O 1
ATOM 2006 N N . GLY A 1 256 ? -11.434 -3.266 3.139 1.00 95.38 256 GLY A N 1
ATOM 2007 C CA . GLY A 1 256 ? -12.537 -2.371 2.786 1.00 95.38 256 GLY A CA 1
ATOM 2008 C C . GLY A 1 256 ? -13.902 -3.041 2.928 1.00 95.38 256 GLY A C 1
ATOM 2009 O O . GLY A 1 256 ? -14.815 -2.473 3.524 1.00 95.38 256 GLY A O 1
ATOM 2010 N N . TRP A 1 257 ? -14.041 -4.282 2.458 1.00 95.56 257 TRP A N 1
ATOM 2011 C CA . TRP A 1 257 ? -15.279 -5.046 2.609 1.00 95.56 257 TRP A CA 1
ATOM 2012 C C . TRP A 1 257 ? -15.631 -5.291 4.079 1.00 95.56 257 TRP A C 1
ATOM 2014 O O . TRP A 1 257 ? -16.776 -5.093 4.488 1.00 95.56 257 TRP A O 1
ATOM 2024 N N . SER A 1 258 ? -14.645 -5.663 4.897 1.00 92.81 258 SER A N 1
ATOM 2025 C CA . SER A 1 258 ? -14.858 -5.917 6.323 1.00 92.81 258 SER A CA 1
ATOM 2026 C C . SER A 1 258 ? -15.334 -4.676 7.085 1.00 92.81 258 SER A C 1
ATOM 2028 O O . SER A 1 258 ? -16.186 -4.800 7.960 1.00 92.81 258 SER A O 1
ATOM 2030 N N . GLU A 1 259 ? -14.861 -3.483 6.712 1.00 90.62 259 GLU A N 1
ATOM 2031 C CA . GLU A 1 259 ? -15.315 -2.209 7.286 1.00 90.62 259 GLU A CA 1
ATOM 2032 C C . GLU A 1 259 ? -16.711 -1.792 6.802 1.00 90.62 259 GLU A C 1
ATOM 2034 O O . GLU A 1 259 ? -17.415 -1.081 7.514 1.00 90.62 259 GLU A O 1
ATOM 2039 N N . ILE A 1 260 ? -17.157 -2.248 5.625 1.00 90.75 260 ILE A N 1
ATOM 2040 C CA . ILE A 1 260 ? -18.551 -2.064 5.188 1.00 90.75 260 ILE A CA 1
ATOM 2041 C C . ILE A 1 260 ? -19.492 -2.949 6.009 1.00 90.75 260 ILE A C 1
ATOM 2043 O O . ILE A 1 260 ? -20.541 -2.482 6.450 1.00 90.75 260 ILE A O 1
ATOM 2047 N N . VAL A 1 261 ? -19.142 -4.228 6.173 1.00 88.44 261 VAL A N 1
ATOM 2048 C CA . VAL A 1 261 ? -20.014 -5.221 6.822 1.00 88.44 261 VAL A CA 1
ATOM 2049 C C . VAL A 1 261 ? -20.038 -5.042 8.340 1.00 88.44 261 VAL A C 1
ATOM 2051 O O . VAL A 1 261 ? -21.086 -5.197 8.957 1.00 88.44 261 VAL A O 1
ATOM 2054 N N . SER A 1 262 ? -18.901 -4.698 8.944 1.00 85.38 262 SER A N 1
ATOM 2055 C CA . SER A 1 262 ? -18.764 -4.500 10.387 1.00 85.38 262 SER A CA 1
ATOM 2056 C C . SER A 1 262 ? -17.866 -3.291 10.659 1.00 85.38 262 SER A C 1
ATOM 2058 O O . SER A 1 262 ? -16.650 -3.432 10.827 1.00 85.38 262 SER A O 1
ATOM 2060 N N . PRO A 1 263 ? -18.440 -2.077 10.665 1.00 84.06 263 PRO A N 1
ATOM 2061 C CA . PRO A 1 263 ? -17.673 -0.851 10.824 1.00 84.06 263 PRO A CA 1
ATOM 2062 C C . PRO A 1 263 ? -16.936 -0.796 12.163 1.00 84.06 263 PRO A C 1
ATOM 2064 O O . PRO A 1 263 ? -17.532 -0.937 13.231 1.00 84.06 263 PRO A O 1
ATOM 2067 N N . SER A 1 264 ? -15.635 -0.507 12.120 1.00 80.44 264 SER A N 1
ATOM 2068 C CA . SER A 1 264 ? -14.795 -0.341 13.312 1.00 80.44 264 SER A CA 1
ATOM 2069 C C . SER A 1 264 ? -15.274 0.778 14.246 1.00 80.44 264 SER A C 1
ATOM 2071 O O . SER A 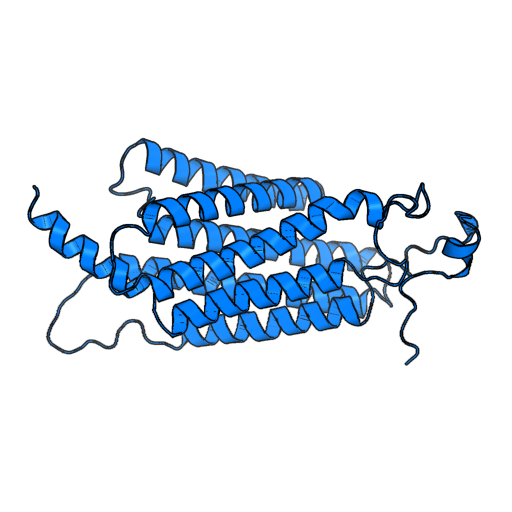1 264 ? -14.945 0.792 15.430 1.00 80.44 264 SER A O 1
ATOM 2073 N N . SER A 1 265 ? -16.051 1.729 13.721 1.00 68.56 265 SER A N 1
ATOM 2074 C CA . SER A 1 265 ? -16.631 2.830 14.487 1.00 68.56 265 SER A CA 1
ATOM 2075 C C . SER A 1 265 ? -17.573 2.376 15.601 1.00 68.56 265 SER A C 1
ATOM 2077 O O . SER A 1 265 ? -17.652 3.082 16.600 1.00 68.56 265 SER A O 1
ATOM 2079 N N . VAL A 1 266 ? -18.243 1.228 15.445 1.00 60.88 266 VAL A N 1
ATOM 2080 C CA . VAL A 1 266 ? -19.209 0.706 16.430 1.00 60.88 266 VAL A CA 1
ATOM 2081 C C . VAL A 1 266 ? -18.493 0.309 17.726 1.00 60.88 266 VAL A C 1
ATOM 2083 O O . VAL A 1 266 ? -18.858 0.772 18.798 1.00 60.88 266 VAL A O 1
ATOM 2086 N N . PHE A 1 267 ? -17.364 -0.400 17.624 1.00 59.16 267 PHE A N 1
ATOM 2087 C CA . PHE A 1 267 ? -16.551 -0.809 18.783 1.00 59.16 267 PHE A CA 1
ATOM 2088 C C . PHE A 1 267 ? -15.990 0.359 19.598 1.00 59.16 267 PHE A C 1
ATOM 2090 O O . PHE A 1 267 ? -15.668 0.218 20.773 1.00 59.16 267 PHE A O 1
ATOM 2097 N N . LEU A 1 268 ? -15.825 1.525 18.967 1.00 58.91 268 LEU A N 1
ATOM 2098 C CA . LEU A 1 268 ? -15.281 2.711 19.625 1.00 58.91 268 LEU A CA 1
ATOM 2099 C C . LEU A 1 268 ? -16.320 3.452 20.476 1.00 58.91 268 LEU A C 1
ATOM 2101 O O . LEU A 1 268 ? -15.932 4.360 21.220 1.00 58.91 268 LEU A O 1
ATOM 2105 N N . GLU A 1 269 ? -17.608 3.132 20.335 1.00 56.22 269 GLU A N 1
ATOM 2106 C CA . GLU A 1 269 ? -18.696 3.727 21.116 1.00 56.22 269 GLU A CA 1
ATOM 2107 C C . GLU A 1 269 ? -18.911 2.984 22.444 1.00 56.22 269 GLU A C 1
ATOM 2109 O O . GLU A 1 269 ? -19.030 3.650 23.475 1.00 56.22 269 GLU A O 1
ATOM 2114 N N . ASP A 1 270 ? -18.815 1.650 22.450 1.00 51.28 270 ASP A N 1
ATOM 2115 C CA . ASP A 1 270 ? -19.042 0.807 23.640 1.00 51.28 270 ASP A CA 1
ATOM 2116 C C . ASP A 1 270 ? -17.960 0.962 24.731 1.00 51.28 270 ASP A C 1
ATOM 2118 O O . ASP A 1 270 ? -18.238 0.880 25.928 1.00 51.28 270 ASP A O 1
ATOM 2122 N N . ASP A 1 271 ? -16.715 1.262 24.347 1.00 52.53 271 ASP A N 1
ATOM 2123 C CA . ASP A 1 271 ? -15.614 1.476 25.301 1.00 52.53 271 ASP A CA 1
ATOM 2124 C C . ASP A 1 271 ? -15.773 2.773 26.125 1.00 52.53 271 ASP A C 1
ATOM 2126 O O . ASP A 1 271 ? -15.195 2.904 27.206 1.00 52.53 271 ASP A O 1
ATOM 2130 N N . VAL A 1 272 ? -16.530 3.764 25.632 1.00 55.16 272 VAL A N 1
ATOM 2131 C CA . VAL A 1 272 ? -16.702 5.048 26.336 1.00 55.16 272 VAL A CA 1
ATOM 2132 C C . VAL A 1 272 ? -17.692 4.912 27.490 1.00 55.16 272 VAL A C 1
ATOM 2134 O O . VAL A 1 272 ? -17.413 5.437 28.567 1.00 55.16 272 VAL A O 1
ATOM 2137 N N . SER A 1 273 ? -18.791 4.174 27.305 1.00 53.09 273 SER A N 1
ATOM 2138 C CA . SER A 1 273 ? -19.825 4.007 28.337 1.00 53.09 273 SER A CA 1
ATOM 2139 C C . SER A 1 273 ? -19.340 3.241 29.567 1.00 53.09 273 SER A C 1
ATOM 2141 O O . SER A 1 273 ? -19.820 3.500 30.664 1.00 53.09 273 SER A O 1
ATOM 2143 N N . ASN A 1 274 ? -18.363 2.344 29.412 1.00 51.31 274 ASN A N 1
ATOM 2144 C CA . ASN A 1 274 ? -17.839 1.554 30.531 1.00 51.31 274 ASN A CA 1
ATOM 2145 C C . ASN A 1 274 ? -16.761 2.298 31.337 1.00 51.31 274 ASN A C 1
ATOM 2147 O O . ASN A 1 274 ? -16.579 2.026 32.517 1.00 51.31 274 ASN A O 1
ATOM 2151 N N . SER A 1 275 ? -16.070 3.273 30.735 1.00 52.16 275 SER A N 1
ATOM 2152 C CA . SER A 1 275 ? -14.998 4.024 31.410 1.00 52.16 275 SER A CA 1
ATOM 2153 C C . SER A 1 275 ? -15.481 5.111 32.380 1.00 52.16 275 SER A C 1
ATOM 2155 O O . SER A 1 275 ? -14.679 5.616 33.162 1.00 52.16 275 SER A O 1
ATOM 2157 N N . GLU A 1 276 ? -16.767 5.478 32.345 1.00 51.47 276 GLU A N 1
ATOM 2158 C CA . GLU A 1 276 ? -17.365 6.445 33.283 1.00 51.47 276 GLU A CA 1
ATOM 2159 C C . GLU A 1 276 ? -17.798 5.811 34.617 1.00 51.47 276 GLU A C 1
ATOM 2161 O O . GLU A 1 276 ? -18.166 6.539 35.533 1.00 51.47 276 GLU A O 1
ATOM 2166 N N . PHE A 1 277 ? -17.716 4.482 34.759 1.00 50.25 277 PHE A N 1
ATOM 2167 C CA . PHE A 1 277 ? -18.061 3.772 35.999 1.00 50.25 277 PHE A CA 1
ATOM 2168 C C . PHE A 1 277 ? -16.855 3.379 36.868 1.00 50.25 277 PHE A C 1
ATOM 2170 O O . PHE A 1 277 ? -17.051 2.966 38.008 1.00 50.25 277 PHE A O 1
ATOM 2177 N N . ASP A 1 278 ? -15.628 3.551 36.366 1.00 45.81 278 ASP A N 1
ATOM 2178 C CA . ASP A 1 278 ? -14.386 3.135 37.041 1.00 45.81 278 ASP A CA 1
ATOM 2179 C C . ASP A 1 278 ? -13.536 4.318 37.570 1.00 45.81 278 ASP A C 1
ATOM 2181 O O . ASP A 1 278 ? -12.347 4.150 37.861 1.00 45.81 278 ASP A O 1
ATOM 2185 N N . ALA A 1 279 ? -14.114 5.521 37.687 1.00 49.88 279 ALA A N 1
ATOM 2186 C CA . ALA A 1 279 ? -13.476 6.714 38.265 1.00 49.88 279 ALA A CA 1
ATOM 2187 C C . ALA A 1 279 ? -14.246 7.215 39.492 1.00 49.88 279 ALA A C 1
ATOM 2189 O O . ALA A 1 279 ? -13.571 7.620 40.467 1.00 49.88 279 ALA A O 1
#

Organism: NCBI:txid426638

pLDDT: mean 80.82, std 15.38, range [33.84, 98.5]